Protein AF-A0A2W2DLV6-F1 (afdb_monomer)

Foldseek 3Di:
DDDDDDDDDDDCPVPPPPDPPPPVPPPVVVVVVVVVVVCVVVVVVVVVVVVVVVVVCLQCPAVHNQRSCQQVVQLVLLLLLVVLLCVQQQVLPPLVVDDVVCSVVVSVVSSNVRSLVSLQVLLCVQPRRDPCLNRHSPPPPPGRRSPPRSNVLSNQLNVQLVCCCPVVVLPPLSVVDRPRSSVVSSVVSNVD

Secondary structure (DSSP, 8-state):
---------------------------HHHHHHHHHHHHHHHHHHHHHHHHHHHHHHHHHHSSSHHHHHHHHHHHHHHHHHHHHHHHHTSSSTTGGGS-TTTHHHHHHHHHHHHHHHHHHHHHHHHS---HHHHH-TT--TTS---TTTTHHHHHHHHHHHHIIIIISTTTTGGGG-HHHHHHHHHHHHHH-

pLDDT: mean 74.37, std 12.01, range [42.97, 91.5]

Solvent-accessible surface area (backbone atoms only — not comparable to full-atom values): 10655 Å² total; per-residue (Å²): 141,81,85,82,86,77,84,84,76,74,88,74,68,77,72,70,72,83,66,73,78,73,70,70,72,80,54,66,66,58,56,50,49,54,55,49,59,69,43,45,64,58,52,52,56,57,58,42,62,65,46,53,58,50,53,56,51,44,36,57,66,38,86,27,57,66,27,24,47,52,34,46,48,39,38,50,43,31,20,48,38,48,50,49,27,27,57,76,41,38,66,42,45,64,28,73,79,42,59,90,87,45,14,68,62,50,41,50,49,51,34,52,52,50,6,50,51,50,43,46,51,43,26,45,73,76,72,38,73,40,78,57,29,56,73,39,67,77,52,52,99,92,41,38,59,41,60,72,78,37,42,62,56,28,52,46,20,30,51,40,36,49,41,40,49,66,78,46,68,32,64,77,44,64,77,62,41,56,68,55,16,25,54,49,45,49,52,49,18,68,74,109

Radius of gyration: 29.51 Å; Cα contacts (8 Å, |Δi|>4): 179; chains: 1; bounding box: 113×51×44 Å

Sequence (192 aa):
MSDVPLPAGGDGRRALPDRPLLTAHRRPHLDAELWRHARQPGLGLIGLVPVLPVAVLLSVGVGGAEGSVLVLGPLVTFSLPVVAMIAFWWEDWPGSSLRPGWSGPADTLVIAFAGILLTMLAQAVVDRLDLRGVFDPTAGAGHAATFPATMSIGGGAFVAMLQITFAWEGWPLRRLGRIASGACALAVAWVG

Structure (mmCIF, N/CA/C/O backbone):
data_AF-A0A2W2DLV6-F1
#
_entry.id   AF-A0A2W2DLV6-F1
#
loop_
_atom_site.group_PDB
_atom_site.id
_atom_site.type_symbol
_atom_site.label_atom_id
_atom_site.label_alt_id
_atom_site.label_comp_id
_atom_site.label_asym_id
_atom_site.label_entity_id
_atom_site.label_seq_id
_atom_site.pdbx_PDB_ins_code
_atom_site.Cartn_x
_atom_site.Cartn_y
_atom_site.Cartn_z
_atom_site.occupancy
_atom_site.B_iso_or_equiv
_atom_site.auth_seq_id
_atom_site.auth_comp_id
_atom_site.auth_asym_id
_atom_site.auth_atom_id
_atom_site.pdbx_PDB_model_num
ATOM 1 N N . MET A 1 1 ? 93.183 -34.709 -22.796 1.00 47.84 1 MET A N 1
ATOM 2 C CA . MET A 1 1 ? 93.488 -33.352 -23.295 1.00 47.84 1 MET A CA 1
ATOM 3 C C . MET A 1 1 ? 92.715 -33.213 -24.595 1.00 47.84 1 MET A C 1
ATOM 5 O O . MET A 1 1 ? 93.034 -33.939 -25.518 1.00 47.84 1 MET A O 1
ATOM 9 N N . SER A 1 2 ? 91.612 -32.475 -24.688 1.00 45.97 2 SER A N 1
ATOM 10 C CA . SER A 1 2 ? 91.324 -31.199 -24.027 1.00 45.97 2 SER A CA 1
ATOM 11 C C . SER A 1 2 ? 89.814 -30.937 -23.934 1.00 45.97 2 SER A C 1
ATOM 13 O O . SER A 1 2 ? 89.021 -31.571 -24.624 1.00 45.97 2 SER A O 1
ATOM 15 N N . ASP A 1 3 ? 89.481 -30.020 -23.036 1.00 44.88 3 ASP A N 1
ATOM 16 C CA . ASP A 1 3 ? 88.191 -29.705 -22.423 1.00 44.88 3 ASP A CA 1
ATOM 17 C C . ASP A 1 3 ? 87.010 -29.398 -23.358 1.00 44.88 3 ASP A C 1
ATOM 19 O O . ASP A 1 3 ? 87.106 -28.611 -24.299 1.00 44.88 3 ASP A O 1
ATOM 23 N N . VAL A 1 4 ? 85.847 -29.958 -23.007 1.00 59.75 4 V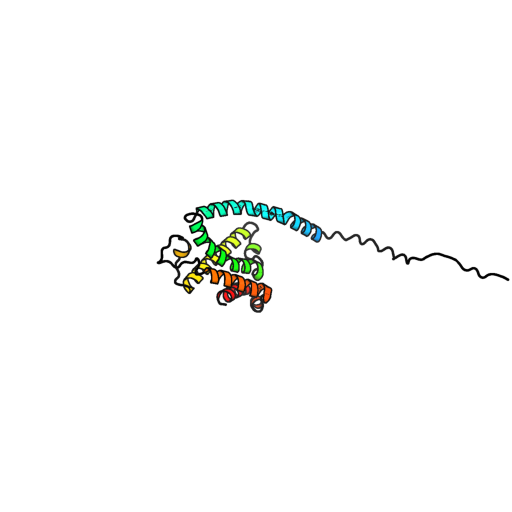AL A N 1
ATOM 24 C CA . VAL A 1 4 ? 84.530 -29.486 -23.454 1.00 59.75 4 VAL A CA 1
ATOM 25 C C . VAL A 1 4 ? 84.133 -28.307 -22.555 1.00 59.75 4 VAL A C 1
ATOM 27 O O . VAL A 1 4 ? 84.044 -28.497 -21.340 1.00 59.75 4 VAL A O 1
ATOM 30 N N . PRO A 1 5 ? 83.869 -27.100 -23.085 1.00 54.62 5 PRO A N 1
ATOM 31 C CA . PRO A 1 5 ? 83.420 -25.994 -22.255 1.00 54.62 5 PRO A CA 1
ATOM 32 C C . PRO A 1 5 ? 81.942 -26.187 -21.887 1.00 54.62 5 PRO A C 1
ATOM 34 O O . PRO A 1 5 ? 81.061 -26.158 -22.744 1.00 54.62 5 PRO A O 1
ATOM 37 N N . LEU A 1 6 ? 81.672 -26.369 -20.593 1.00 60.22 6 LEU A N 1
ATOM 38 C CA . LEU A 1 6 ? 80.346 -26.194 -20.000 1.00 60.22 6 LEU A CA 1
ATOM 39 C C . LEU A 1 6 ? 80.069 -24.690 -19.855 1.00 60.22 6 LEU A C 1
ATOM 41 O O . LEU A 1 6 ? 80.778 -24.030 -19.090 1.00 60.22 6 LEU A O 1
ATOM 45 N N . PRO A 1 7 ? 79.045 -24.116 -20.509 1.00 53.00 7 PRO A N 1
ATOM 46 C CA . PRO A 1 7 ? 78.579 -22.794 -20.132 1.00 53.00 7 PRO A CA 1
ATOM 47 C C . PRO A 1 7 ? 77.829 -22.884 -18.796 1.00 53.00 7 PRO A C 1
ATOM 49 O O . PRO A 1 7 ? 76.701 -23.368 -18.712 1.00 53.00 7 PRO A O 1
ATOM 52 N N . ALA A 1 8 ? 78.481 -22.391 -17.744 1.00 54.41 8 ALA A N 1
ATOM 53 C CA . ALA A 1 8 ? 77.817 -21.907 -16.545 1.00 54.41 8 ALA A CA 1
ATOM 54 C C . ALA A 1 8 ? 76.992 -20.666 -16.918 1.00 54.41 8 ALA A C 1
ATOM 56 O O . ALA A 1 8 ? 77.517 -19.716 -17.497 1.00 54.41 8 ALA A O 1
ATOM 57 N N . GLY A 1 9 ? 75.701 -20.671 -16.601 1.00 42.97 9 GLY A N 1
ATOM 58 C CA . GLY A 1 9 ? 74.817 -19.576 -16.982 1.00 42.97 9 GLY A CA 1
ATOM 59 C C . GLY A 1 9 ? 73.470 -19.648 -16.290 1.00 42.97 9 GLY A C 1
ATOM 60 O O . GLY A 1 9 ? 72.485 -19.995 -16.923 1.00 42.97 9 GLY A O 1
ATOM 61 N N . GLY A 1 10 ? 73.497 -19.365 -14.985 1.00 44.94 10 GLY A N 1
ATOM 62 C CA . GLY A 1 10 ? 72.470 -18.695 -14.182 1.00 44.94 10 GLY A CA 1
ATOM 63 C C . GLY A 1 10 ? 70.995 -18.999 -14.438 1.00 44.94 10 GLY A C 1
ATOM 64 O O . GLY A 1 10 ? 70.459 -18.658 -15.484 1.00 44.94 10 GLY A O 1
ATOM 65 N N . ASP A 1 11 ? 70.336 -19.515 -13.395 1.00 51.59 11 ASP A N 1
ATOM 66 C CA . ASP A 1 11 ? 68.976 -19.166 -12.957 1.00 51.59 11 ASP A CA 1
ATOM 67 C C . ASP A 1 11 ? 68.136 -18.368 -13.961 1.00 51.59 11 ASP A C 1
ATOM 69 O O . ASP A 1 11 ? 67.796 -17.195 -13.777 1.00 51.59 11 ASP A O 1
ATOM 73 N N . GLY A 1 12 ? 67.717 -19.058 -15.017 1.00 43.88 12 GLY A N 1
ATOM 74 C CA . GLY A 1 12 ? 66.601 -18.644 -15.838 1.00 43.88 12 GLY A CA 1
ATOM 75 C C . GLY A 1 12 ? 65.328 -18.838 -15.032 1.00 43.88 12 GLY A C 1
ATOM 76 O O . GLY A 1 12 ? 64.550 -19.752 -15.314 1.00 43.88 12 GLY A O 1
ATOM 77 N N . ARG A 1 13 ? 65.091 -17.970 -14.034 1.00 47.50 13 ARG A N 1
ATOM 78 C CA . ARG A 1 13 ? 63.728 -17.577 -13.661 1.00 47.50 13 ARG A CA 1
ATOM 79 C C . ARG A 1 13 ? 63.026 -17.388 -14.990 1.00 47.50 13 ARG A C 1
ATOM 81 O O . ARG A 1 13 ? 63.395 -16.477 -15.725 1.00 47.50 13 ARG A O 1
ATOM 88 N N . ARG A 1 14 ? 62.110 -18.298 -15.339 1.00 52.22 14 ARG A N 1
ATOM 89 C CA . ARG A 1 14 ? 61.245 -18.142 -16.506 1.00 52.22 14 ARG A CA 1
ATOM 90 C C . ARG A 1 14 ? 60.651 -16.754 -16.362 1.00 52.22 14 ARG A C 1
ATOM 92 O O . ARG A 1 14 ? 59.783 -16.554 -15.515 1.00 52.22 14 ARG A O 1
ATOM 99 N N . ALA A 1 15 ? 61.206 -15.799 -17.103 1.00 58.19 15 ALA A N 1
ATOM 100 C CA . ALA A 1 15 ? 60.659 -14.474 -17.220 1.00 58.19 15 ALA A CA 1
ATOM 101 C C . ALA A 1 15 ? 59.268 -14.737 -17.771 1.00 58.19 15 ALA A C 1
ATOM 103 O O . ALA A 1 15 ? 59.112 -15.209 -18.900 1.00 58.19 15 ALA A O 1
ATOM 104 N N . LEU A 1 16 ? 58.271 -14.605 -16.894 1.00 59.44 16 LEU A N 1
ATOM 105 C CA . LEU A 1 16 ? 56.886 -14.580 -17.313 1.00 59.44 16 LEU A CA 1
ATOM 106 C C . LEU A 1 16 ? 56.853 -13.582 -18.471 1.00 59.44 16 LEU A C 1
ATOM 108 O O . LEU A 1 16 ? 57.392 -12.487 -18.292 1.00 59.44 16 LEU A O 1
ATOM 112 N N . PRO A 1 17 ? 56.325 -13.967 -19.647 1.00 63.25 17 PRO A N 1
ATOM 113 C CA . PRO A 1 17 ? 56.217 -13.055 -20.773 1.00 63.25 17 PRO A CA 1
ATOM 114 C C . PRO A 1 17 ? 55.649 -11.748 -20.247 1.00 63.25 17 PRO A C 1
ATOM 116 O O . PRO A 1 17 ? 54.669 -11.817 -19.494 1.00 63.25 17 PRO A O 1
ATOM 119 N N . ASP A 1 18 ? 56.276 -10.616 -20.583 1.00 60.53 18 ASP A N 1
ATOM 120 C CA . ASP A 1 18 ? 55.738 -9.295 -20.280 1.00 60.53 18 ASP A CA 1
ATOM 121 C C . ASP A 1 18 ? 54.286 -9.315 -20.734 1.00 60.53 18 ASP A C 1
ATOM 123 O O . ASP A 1 18 ? 53.978 -9.292 -21.930 1.00 60.53 18 ASP A O 1
ATOM 127 N N . ARG A 1 19 ? 53.376 -9.491 -19.770 1.00 59.09 19 ARG A N 1
ATOM 128 C CA . ARG A 1 19 ? 51.960 -9.443 -20.067 1.00 59.09 19 ARG A CA 1
ATOM 129 C C . ARG A 1 19 ? 51.780 -8.031 -20.586 1.00 59.09 19 ARG A C 1
ATOM 131 O O . ARG A 1 19 ? 52.166 -7.111 -19.858 1.00 59.09 19 ARG A O 1
ATOM 138 N N . PRO A 1 20 ? 51.238 -7.837 -21.802 1.00 56.06 20 PRO A N 1
ATOM 139 C CA . PRO A 1 20 ? 50.863 -6.501 -22.217 1.00 56.06 20 PRO A CA 1
ATOM 140 C C . PRO A 1 20 ? 50.055 -5.949 -21.055 1.00 56.06 20 PRO A C 1
ATOM 142 O O . PRO A 1 20 ? 49.131 -6.628 -20.592 1.00 56.06 20 PRO A O 1
ATOM 145 N N . LEU A 1 21 ? 50.482 -4.806 -20.502 1.00 56.62 21 LEU A N 1
ATOM 146 C CA . LEU A 1 21 ? 49.667 -4.074 -19.551 1.00 56.62 21 LEU A CA 1
ATOM 147 C C . LEU A 1 21 ? 48.323 -3.982 -20.250 1.00 56.62 21 LEU A C 1
ATOM 149 O O . LEU A 1 21 ? 48.200 -3.284 -21.258 1.00 56.62 21 LEU A O 1
ATOM 153 N N . LEU A 1 22 ? 47.361 -4.782 -19.783 1.00 50.62 22 LEU A N 1
ATOM 154 C CA . LEU A 1 22 ? 45.968 -4.594 -20.101 1.00 50.62 22 LEU A CA 1
ATOM 155 C C . LEU A 1 22 ? 45.762 -3.174 -19.617 1.00 50.62 22 LEU A C 1
ATOM 157 O O . LEU A 1 22 ? 45.620 -2.934 -18.419 1.00 50.62 22 LEU A O 1
ATOM 161 N N . THR A 1 23 ? 45.873 -2.221 -20.538 1.00 58.38 23 THR A N 1
ATOM 162 C CA . THR A 1 23 ? 45.292 -0.908 -20.392 1.00 58.38 23 THR A CA 1
ATOM 163 C C . THR A 1 23 ? 43.857 -1.270 -20.118 1.00 58.38 23 THR A C 1
ATOM 165 O O . THR A 1 23 ? 43.140 -1.702 -21.020 1.00 58.38 23 THR A O 1
ATOM 168 N N . ALA A 1 24 ? 43.511 -1.304 -18.828 1.00 60.56 24 ALA A N 1
ATOM 169 C CA . ALA A 1 24 ? 42.184 -1.624 -18.371 1.00 60.56 24 ALA A CA 1
ATOM 170 C C . ALA A 1 24 ? 41.324 -0.644 -19.142 1.00 60.56 24 ALA A C 1
ATOM 172 O O . ALA A 1 24 ? 41.433 0.563 -18.929 1.00 60.56 24 ALA A O 1
ATOM 173 N N . HIS A 1 25 ? 40.627 -1.148 -20.161 1.00 56.34 25 HIS A N 1
ATOM 174 C CA . HIS A 1 25 ? 39.842 -0.310 -21.038 1.00 56.34 25 HIS A CA 1
ATOM 175 C C . HIS A 1 25 ? 38.875 0.372 -20.090 1.00 56.34 25 HIS A C 1
ATOM 177 O O . HIS A 1 25 ? 38.077 -0.328 -19.468 1.00 56.34 25 HIS A O 1
ATOM 183 N N . ARG A 1 26 ? 39.075 1.671 -19.831 1.00 58.91 26 ARG A N 1
ATOM 184 C CA . ARG A 1 26 ? 38.367 2.392 -18.777 1.00 58.91 26 ARG A CA 1
ATOM 185 C C . ARG A 1 26 ? 36.897 2.204 -19.079 1.00 58.91 26 ARG A C 1
ATOM 187 O O . ARG A 1 26 ? 36.427 2.722 -20.082 1.00 58.91 26 ARG A O 1
ATOM 194 N N . ARG A 1 27 ? 36.220 1.359 -18.306 1.00 64.50 27 ARG A N 1
ATOM 195 C CA . ARG A 1 27 ? 34.843 0.960 -18.575 1.00 64.50 27 ARG A CA 1
ATOM 196 C C . ARG A 1 27 ? 33.976 2.102 -18.057 1.00 64.50 27 ARG A C 1
ATOM 198 O O . ARG A 1 27 ? 33.768 2.172 -16.848 1.00 64.50 27 ARG A O 1
ATOM 205 N N . PRO A 1 28 ? 33.473 3.000 -18.923 1.00 64.81 28 PRO A N 1
ATOM 206 C CA . PRO A 1 28 ? 32.782 4.205 -18.469 1.00 64.81 28 PRO A CA 1
ATOM 207 C C . PRO A 1 28 ? 31.499 3.873 -17.692 1.00 64.81 28 PRO A C 1
ATOM 209 O O . PRO A 1 28 ? 31.044 4.679 -16.890 1.00 64.81 28 PRO A O 1
ATOM 212 N N . HIS A 1 29 ? 30.940 2.671 -17.888 1.00 67.44 29 HIS A N 1
ATOM 213 C CA . HIS A 1 29 ? 29.798 2.171 -17.126 1.00 67.44 29 HIS A CA 1
ATOM 214 C C . HIS A 1 29 ? 30.138 1.882 -15.657 1.00 67.44 29 HIS A C 1
ATOM 216 O O . HIS A 1 29 ? 29.335 2.217 -14.797 1.00 67.44 29 HIS A O 1
ATOM 222 N N . LEU A 1 30 ? 31.330 1.350 -15.352 1.00 71.25 30 LEU A N 1
ATOM 223 C CA . LEU A 1 30 ? 31.755 1.111 -13.966 1.00 71.25 30 LEU A CA 1
ATOM 224 C C . LEU A 1 30 ? 32.032 2.431 -13.245 1.00 71.25 30 LEU A C 1
ATOM 226 O O . LEU A 1 30 ? 31.624 2.601 -12.101 1.00 71.25 30 LEU A O 1
ATOM 230 N N . ASP A 1 31 ? 32.653 3.395 -13.933 1.00 71.44 31 ASP A N 1
ATOM 231 C CA . ASP A 1 31 ? 32.846 4.742 -13.390 1.00 71.44 31 ASP A CA 1
ATOM 232 C C . ASP A 1 31 ? 31.482 5.405 -13.108 1.00 71.44 31 ASP A C 1
ATOM 234 O O . ASP A 1 31 ? 31.275 5.973 -12.036 1.00 71.44 31 ASP A O 1
ATOM 238 N N . ALA A 1 32 ? 30.514 5.284 -14.023 1.00 70.12 32 ALA A N 1
ATOM 239 C CA . ALA A 1 32 ? 29.162 5.810 -13.831 1.00 70.12 32 ALA A CA 1
ATOM 240 C C . ALA A 1 32 ? 28.400 5.128 -12.679 1.00 70.12 32 ALA A C 1
ATOM 242 O O . ALA A 1 32 ? 27.694 5.812 -11.935 1.00 70.12 32 ALA A O 1
ATOM 243 N N . GLU A 1 33 ? 28.539 3.812 -12.502 1.00 68.94 33 GLU A N 1
ATOM 244 C CA . GLU A 1 33 ? 27.948 3.070 -11.380 1.00 68.94 33 GLU A CA 1
ATOM 245 C C . GLU A 1 33 ? 28.578 3.462 -10.040 1.00 68.94 33 GLU A C 1
ATOM 247 O O . GLU A 1 33 ? 27.852 3.773 -9.095 1.00 68.94 33 GLU A O 1
ATOM 252 N N . LEU A 1 34 ? 29.908 3.575 -9.970 1.00 69.06 34 LEU A N 1
ATOM 253 C CA . LEU A 1 34 ? 30.621 4.048 -8.778 1.00 69.06 34 LEU A CA 1
ATOM 254 C C . LEU A 1 34 ? 30.183 5.466 -8.384 1.00 69.06 34 LEU A C 1
ATOM 256 O O . LEU A 1 34 ? 29.914 5.735 -7.212 1.00 69.06 34 LEU A O 1
ATOM 260 N N . TRP A 1 35 ? 30.031 6.363 -9.363 1.00 63.28 35 TRP A N 1
ATOM 261 C CA . TRP A 1 35 ? 29.512 7.716 -9.141 1.00 63.28 35 TRP A CA 1
ATOM 262 C C . TRP A 1 35 ? 28.047 7.735 -8.684 1.00 63.28 35 TRP A C 1
ATOM 264 O O . TRP A 1 35 ? 27.676 8.573 -7.856 1.00 63.28 35 TRP A O 1
ATOM 274 N N . ARG A 1 36 ? 27.205 6.824 -9.190 1.00 63.34 36 ARG A N 1
ATOM 275 C CA . ARG A 1 36 ? 25.812 6.669 -8.736 1.00 63.34 36 ARG A CA 1
ATOM 276 C C . ARG A 1 36 ? 25.750 6.177 -7.291 1.00 63.34 36 ARG A C 1
ATOM 278 O O . ARG A 1 36 ? 25.043 6.786 -6.492 1.00 63.34 36 ARG A O 1
ATOM 285 N N . HIS A 1 37 ? 26.534 5.160 -6.940 1.00 63.47 37 HIS A N 1
ATOM 286 C CA . HIS A 1 37 ? 26.600 4.607 -5.583 1.00 63.47 37 HIS A CA 1
ATOM 287 C C . HIS A 1 37 ? 27.139 5.638 -4.581 1.00 63.47 37 HIS A C 1
ATOM 289 O O . HIS A 1 37 ? 26.595 5.786 -3.490 1.00 63.47 37 HIS A O 1
ATOM 295 N N . ALA A 1 38 ? 28.146 6.427 -4.970 1.00 68.56 38 ALA A N 1
ATOM 296 C CA . ALA A 1 38 ? 28.689 7.499 -4.133 1.00 68.56 38 ALA A CA 1
ATOM 297 C C . ALA A 1 38 ? 27.679 8.635 -3.866 1.00 68.56 38 ALA A C 1
ATOM 299 O O . ALA A 1 38 ? 27.727 9.276 -2.817 1.00 68.56 38 ALA A O 1
ATOM 300 N N . ARG A 1 39 ? 26.740 8.884 -4.791 1.00 60.34 39 ARG A N 1
ATOM 301 C CA . ARG A 1 39 ? 25.656 9.875 -4.630 1.00 60.34 39 ARG A CA 1
ATOM 302 C C . ARG A 1 39 ? 24.417 9.327 -3.923 1.00 60.34 39 ARG A C 1
ATOM 304 O O . ARG A 1 39 ? 23.618 10.113 -3.417 1.00 60.34 39 ARG A O 1
ATOM 311 N N . GLN A 1 40 ? 24.263 8.009 -3.864 1.00 61.31 40 GLN A N 1
ATOM 312 C CA . GLN A 1 40 ? 23.127 7.320 -3.256 1.00 61.31 40 GLN A CA 1
ATOM 313 C C . GLN A 1 40 ? 22.860 7.713 -1.785 1.00 61.31 40 GLN A C 1
ATOM 315 O O . GLN A 1 40 ? 21.704 8.010 -1.479 1.00 61.31 40 GLN A O 1
ATOM 320 N N . PRO A 1 41 ? 23.863 7.827 -0.884 1.00 64.44 41 PRO A N 1
ATOM 321 C CA . PRO A 1 41 ? 23.608 8.281 0.488 1.00 64.44 41 PRO A CA 1
ATOM 322 C C . PRO A 1 41 ? 23.143 9.746 0.555 1.00 64.44 41 PRO A C 1
ATOM 324 O O . PRO A 1 41 ? 22.268 10.081 1.349 1.00 64.44 41 PRO A O 1
ATOM 327 N N . GLY A 1 42 ? 23.670 10.617 -0.314 1.00 67.38 42 GLY A N 1
ATOM 328 C CA . GLY A 1 42 ? 23.275 12.029 -0.373 1.00 67.38 42 GLY A CA 1
ATOM 329 C C . GLY A 1 42 ? 21.860 12.235 -0.919 1.00 67.38 42 GLY A C 1
ATOM 330 O O . GLY A 1 42 ? 21.107 13.052 -0.397 1.00 67.38 42 GLY A O 1
ATOM 331 N N . LEU A 1 43 ? 21.466 11.458 -1.931 1.00 66.88 43 LEU A N 1
ATOM 332 C CA . LEU A 1 43 ? 20.109 11.489 -2.482 1.00 66.88 43 LEU A CA 1
ATOM 333 C C . LEU A 1 43 ? 19.071 10.966 -1.479 1.00 66.88 43 LEU A C 1
ATOM 335 O O . LEU A 1 43 ? 17.991 11.542 -1.379 1.00 66.88 43 LEU A O 1
ATOM 339 N N . GLY A 1 44 ? 19.413 9.941 -0.690 1.00 64.88 44 GLY A N 1
ATOM 340 C CA . GLY A 1 44 ? 18.562 9.462 0.404 1.00 64.88 44 GLY A CA 1
ATOM 341 C C . GLY A 1 44 ? 18.355 10.512 1.502 1.00 64.88 44 GLY A C 1
ATOM 342 O O . GLY A 1 44 ? 17.231 10.727 1.948 1.00 64.88 44 GLY A O 1
ATOM 343 N N . LEU A 1 45 ? 19.417 11.232 1.881 1.00 76.94 45 LEU A N 1
ATOM 344 C CA . LEU A 1 45 ? 19.341 12.352 2.829 1.00 76.94 45 LEU A CA 1
ATOM 345 C C . LEU A 1 45 ? 18.472 13.505 2.312 1.00 76.94 45 LEU A C 1
ATOM 347 O O . LEU A 1 45 ? 17.667 14.047 3.064 1.00 76.94 45 LEU A O 1
ATOM 351 N N . ILE A 1 46 ? 18.585 13.853 1.028 1.00 76.38 46 ILE A N 1
ATOM 352 C CA . ILE A 1 46 ? 17.710 14.856 0.399 1.00 76.38 46 ILE A CA 1
ATOM 353 C C . ILE A 1 46 ? 16.254 14.374 0.401 1.00 76.38 46 ILE A C 1
ATOM 355 O O . ILE A 1 46 ? 15.354 15.163 0.676 1.00 76.38 46 ILE A O 1
ATOM 359 N N . GLY A 1 47 ? 16.021 13.080 0.164 1.00 66.19 47 GLY A N 1
ATOM 360 C CA . GLY A 1 47 ? 14.696 12.466 0.255 1.00 66.19 47 GLY A CA 1
ATOM 361 C C . GLY A 1 47 ? 14.068 12.543 1.652 1.00 66.19 47 GLY A C 1
ATOM 362 O O . GLY A 1 47 ? 12.849 12.625 1.759 1.00 66.19 47 GLY A O 1
ATOM 363 N N . LEU A 1 48 ? 14.867 12.596 2.723 1.00 75.69 48 LEU A N 1
ATOM 364 C CA . LEU A 1 48 ? 14.361 12.754 4.094 1.00 75.69 48 LEU A CA 1
ATOM 365 C C . LEU A 1 48 ? 13.850 14.169 4.397 1.00 75.69 48 LEU A C 1
ATOM 367 O O . LEU A 1 48 ? 12.978 14.326 5.252 1.00 75.69 48 LEU A O 1
ATOM 371 N N . VAL A 1 49 ? 14.352 15.188 3.693 1.00 81.00 49 VAL A N 1
ATOM 372 C CA . VAL A 1 49 ? 13.969 16.594 3.905 1.00 81.00 49 VAL A CA 1
ATOM 373 C C . VAL A 1 49 ? 12.460 16.826 3.763 1.00 81.00 49 VAL A C 1
ATOM 375 O O . VAL A 1 49 ? 11.911 17.484 4.637 1.00 81.00 49 VAL A O 1
ATOM 378 N N . PRO A 1 50 ? 11.756 16.313 2.735 1.00 72.81 50 PRO A N 1
ATOM 379 C CA . PRO A 1 50 ? 10.295 16.397 2.675 1.00 72.81 50 PRO A CA 1
ATOM 380 C C . PRO A 1 50 ? 9.577 15.376 3.572 1.00 72.81 50 PRO A C 1
ATOM 382 O O . PRO A 1 50 ? 8.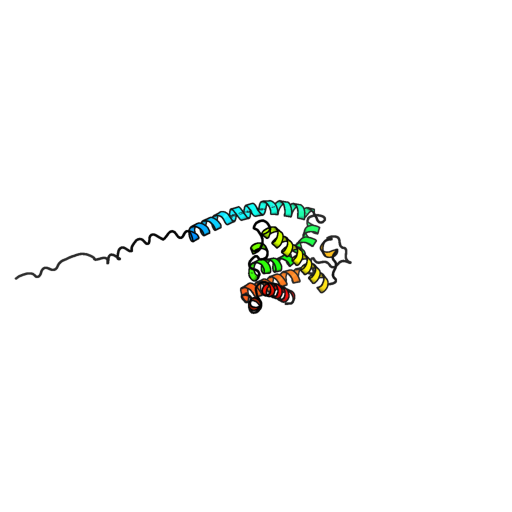451 15.633 3.992 1.00 72.81 50 PRO A O 1
ATOM 385 N N . VAL A 1 51 ? 10.200 14.240 3.902 1.00 76.38 51 VAL A N 1
ATOM 386 C CA . VAL A 1 51 ? 9.575 13.193 4.733 1.00 76.38 51 VAL A CA 1
ATOM 387 C C . VAL A 1 51 ? 9.414 13.649 6.180 1.00 76.38 51 VAL A C 1
ATOM 389 O O . VAL A 1 51 ? 8.362 13.416 6.770 1.00 76.38 51 VAL A O 1
ATOM 392 N N . LEU A 1 52 ? 10.416 14.322 6.754 1.00 76.56 52 LEU A N 1
ATOM 393 C CA . LEU A 1 52 ? 10.375 14.759 8.153 1.00 76.56 52 LEU A CA 1
ATOM 394 C C . LEU A 1 52 ? 9.202 15.722 8.437 1.00 76.56 52 LEU A C 1
ATOM 396 O O . LEU A 1 52 ? 8.434 15.456 9.360 1.00 76.56 52 LEU A O 1
ATOM 400 N N . PRO A 1 53 ? 8.997 16.800 7.652 1.00 76.12 53 PRO A N 1
ATOM 401 C CA . PRO A 1 53 ? 7.867 17.705 7.822 1.00 76.12 53 PRO A CA 1
ATOM 402 C C . PRO A 1 53 ? 6.526 17.006 7.633 1.00 76.12 53 PRO A C 1
ATOM 404 O O . PRO A 1 53 ? 5.601 17.269 8.394 1.00 76.12 53 PRO A O 1
ATOM 407 N N . VAL A 1 54 ? 6.417 16.098 6.658 1.00 73.75 54 VAL A N 1
ATOM 408 C CA . VAL A 1 54 ? 5.191 15.321 6.440 1.00 73.75 54 VAL A CA 1
ATOM 409 C C . VAL A 1 54 ? 4.913 14.414 7.635 1.00 73.75 54 VAL A C 1
ATOM 411 O O . VAL A 1 54 ? 3.792 14.401 8.125 1.00 73.75 54 VAL A O 1
ATOM 414 N N . ALA A 1 55 ? 5.919 13.716 8.163 1.00 69.38 55 ALA A N 1
ATOM 415 C CA . ALA A 1 55 ? 5.771 12.865 9.341 1.00 69.38 55 ALA A CA 1
ATOM 416 C C . ALA A 1 55 ? 5.370 13.665 10.593 1.00 69.38 55 ALA A C 1
ATOM 418 O O . ALA A 1 55 ? 4.514 13.223 11.356 1.00 69.38 55 ALA A O 1
ATOM 419 N N . VAL A 1 56 ? 5.943 14.858 10.783 1.00 73.81 56 VAL A N 1
ATOM 420 C CA . VAL 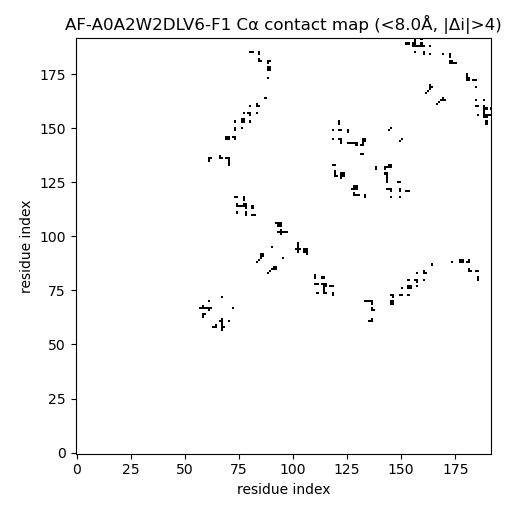A 1 56 ? 5.571 15.776 11.873 1.00 73.81 56 VAL A CA 1
ATOM 421 C C . VAL A 1 56 ? 4.150 16.309 11.690 1.00 73.81 56 VAL A C 1
ATOM 423 O O . VAL A 1 56 ? 3.385 16.366 12.645 1.00 73.81 56 VAL A O 1
ATOM 426 N N . LEU A 1 57 ? 3.767 16.680 10.469 1.00 72.56 57 LEU A N 1
ATOM 427 C CA . LEU A 1 57 ? 2.411 17.140 10.180 1.00 72.56 57 LEU A CA 1
ATOM 428 C C . LEU A 1 57 ? 1.391 16.021 10.426 1.00 72.56 57 LEU A C 1
ATOM 430 O O . LEU A 1 57 ? 0.346 16.246 11.032 1.00 72.56 57 LEU A O 1
ATOM 434 N N . LEU A 1 58 ? 1.726 14.804 9.997 1.00 64.44 58 LEU A N 1
ATOM 435 C CA . LEU A 1 58 ? 0.905 13.617 10.183 1.00 64.44 58 LEU A CA 1
ATOM 436 C C . LEU A 1 58 ? 0.780 13.221 11.653 1.00 64.44 58 LEU A C 1
ATOM 438 O O . LEU A 1 58 ? -0.309 12.827 12.039 1.00 64.44 58 LEU A O 1
ATOM 442 N N . SER A 1 59 ? 1.820 13.375 12.482 1.00 65.31 59 SER A N 1
ATOM 443 C CA . SER A 1 59 ? 1.753 13.037 13.914 1.00 65.31 59 SER A CA 1
ATOM 444 C C . SER A 1 59 ? 0.841 13.963 14.727 1.00 65.31 59 SER A C 1
ATOM 446 O O . SER A 1 59 ? 0.423 13.604 15.827 1.00 65.31 59 SER A O 1
ATOM 448 N N . VAL A 1 60 ? 0.510 15.140 14.194 1.00 71.62 60 VAL A N 1
ATOM 449 C CA . VAL A 1 60 ? -0.409 16.106 14.816 1.00 71.62 60 VAL A CA 1
ATOM 450 C C . VAL A 1 60 ? -1.799 16.067 14.158 1.00 71.62 60 VAL A C 1
ATOM 452 O O . VAL A 1 60 ? -2.775 16.521 14.750 1.00 71.62 60 VAL A O 1
ATOM 455 N N . GLY A 1 61 ? -1.915 15.502 12.952 1.00 63.34 61 GLY A N 1
ATOM 456 C CA . GLY A 1 61 ? -3.082 15.662 12.081 1.00 63.34 61 GLY A CA 1
ATOM 457 C C . GLY A 1 61 ? -4.343 14.891 12.485 1.00 63.34 61 GLY A C 1
ATOM 458 O O . GLY A 1 61 ? -5.441 15.360 12.193 1.00 63.34 61 GLY A O 1
ATOM 459 N N . VAL A 1 62 ? -4.221 13.741 13.160 1.00 65.25 62 VAL A N 1
ATOM 460 C CA . VAL A 1 62 ? -5.359 12.840 13.438 1.00 65.25 62 VAL A CA 1
ATOM 461 C C . VAL A 1 62 ? -5.542 12.662 14.946 1.00 65.25 62 VAL A C 1
ATOM 463 O O . VAL A 1 62 ? -5.271 11.610 15.511 1.00 65.25 62 VAL A O 1
ATOM 466 N N . GLY A 1 63 ? -5.940 13.737 15.633 1.00 66.88 63 GLY A N 1
ATOM 467 C CA . GLY A 1 63 ? -6.173 13.715 17.086 1.00 66.88 63 GLY A CA 1
ATOM 468 C C . GLY A 1 63 ? -4.903 13.565 17.940 1.00 66.88 63 GLY A C 1
ATOM 469 O O . GLY A 1 63 ? -4.996 13.206 19.110 1.00 66.88 63 GLY A O 1
ATOM 470 N N . GLY A 1 64 ? -3.723 13.840 17.371 1.00 76.00 64 GLY A N 1
ATOM 471 C CA . GLY A 1 64 ? -2.415 13.662 18.012 1.00 76.00 64 GLY A CA 1
ATOM 472 C C . GLY A 1 64 ? -1.706 12.364 17.608 1.00 76.00 64 GLY A C 1
ATOM 473 O O . GLY A 1 64 ? -2.152 11.641 16.715 1.00 76.00 64 GLY A O 1
ATOM 474 N N . ALA A 1 65 ? -0.575 12.067 18.256 1.00 73.12 65 ALA A N 1
ATOM 475 C CA . ALA A 1 65 ? 0.308 10.971 17.849 1.00 73.12 65 ALA A CA 1
ATOM 476 C C . ALA A 1 65 ? -0.375 9.595 17.924 1.00 73.12 65 ALA A C 1
ATOM 478 O O . ALA A 1 65 ? -0.184 8.766 17.040 1.00 73.12 65 ALA A O 1
ATOM 479 N N . GLU A 1 66 ? -1.206 9.371 18.944 1.00 74.56 66 GLU A N 1
ATOM 480 C CA . GLU A 1 66 ? -1.931 8.113 19.144 1.00 74.56 66 GLU A CA 1
ATOM 481 C C . GLU A 1 66 ? -2.966 7.862 18.038 1.00 74.56 66 GLU A C 1
ATOM 483 O O . GLU A 1 66 ? -2.911 6.830 17.371 1.00 74.56 66 GLU A O 1
ATOM 488 N N . GLY A 1 67 ? -3.847 8.830 17.762 1.00 70.06 67 GLY A N 1
ATOM 489 C CA . GLY A 1 67 ? -4.841 8.692 16.692 1.00 70.06 67 GLY A CA 1
ATOM 490 C C . GLY A 1 67 ? -4.206 8.594 15.302 1.00 70.06 67 GLY A C 1
ATOM 491 O O . GLY A 1 67 ? -4.671 7.838 14.449 1.00 70.06 67 GLY A O 1
ATOM 492 N N . SER A 1 68 ? -3.067 9.257 15.105 1.00 75.12 68 SER A N 1
ATOM 493 C CA . SER A 1 68 ? -2.284 9.141 13.873 1.00 75.12 68 SER A CA 1
ATOM 494 C C . SER A 1 68 ? -1.717 7.736 13.689 1.00 75.12 68 SER A C 1
ATOM 496 O O . SER A 1 68 ? -1.756 7.219 12.579 1.00 75.12 68 SER A O 1
ATOM 498 N N . VAL A 1 69 ? -1.247 7.073 14.749 1.00 77.88 69 VAL A N 1
ATOM 499 C CA . VAL A 1 69 ? -0.787 5.674 14.675 1.00 77.88 69 VAL A CA 1
ATOM 500 C C . VAL A 1 69 ? -1.947 4.715 14.408 1.00 77.88 69 VAL A C 1
ATOM 502 O O . VAL A 1 69 ? -1.792 3.800 13.600 1.00 77.88 69 VAL A O 1
ATOM 505 N N . LEU A 1 70 ? -3.107 4.934 15.033 1.00 78.56 70 LEU A N 1
ATOM 506 C CA . LEU A 1 70 ? -4.286 4.082 14.841 1.00 78.56 70 LEU A CA 1
ATOM 507 C C . LEU A 1 70 ? -4.797 4.099 13.394 1.00 78.56 70 LEU A C 1
ATOM 509 O O . LEU A 1 70 ? -5.230 3.063 12.893 1.00 78.56 70 LEU A O 1
ATOM 513 N N . VAL A 1 71 ? -4.697 5.243 12.712 1.00 76.50 71 VAL A N 1
ATOM 514 C CA . VAL A 1 71 ? -5.109 5.391 11.307 1.00 76.50 71 VAL A CA 1
ATOM 515 C C . VAL A 1 71 ? -3.978 5.029 10.342 1.00 76.50 71 VAL A C 1
ATOM 517 O O . VAL A 1 71 ? -4.169 4.238 9.417 1.00 76.50 71 VAL A O 1
ATOM 520 N N . LEU A 1 72 ? -2.775 5.573 10.547 1.00 80.62 72 LEU A N 1
ATOM 521 C CA . LEU A 1 72 ? -1.659 5.379 9.619 1.00 80.62 72 LEU A CA 1
ATOM 522 C C . LEU A 1 72 ? -1.047 3.985 9.715 1.00 80.62 72 LEU A C 1
ATOM 524 O O . LEU A 1 72 ? -0.575 3.489 8.700 1.00 80.62 72 LEU A O 1
ATOM 528 N N . GLY A 1 73 ? -1.057 3.344 10.886 1.00 81.44 73 GLY A N 1
ATOM 529 C CA . GLY A 1 73 ? -0.496 2.004 11.074 1.00 81.44 73 GLY A CA 1
ATOM 530 C C . GLY A 1 73 ? -1.079 0.999 10.075 1.00 81.44 73 GLY A C 1
ATOM 531 O O . GLY A 1 73 ? -0.339 0.515 9.218 1.00 81.44 73 GLY A O 1
ATOM 532 N N . PRO A 1 74 ? -2.402 0.751 10.099 1.00 81.88 74 PRO A N 1
ATOM 533 C CA . PRO A 1 74 ? -3.061 -0.126 9.136 1.00 81.88 74 PRO A CA 1
ATOM 534 C C . PRO A 1 74 ? -2.859 0.311 7.678 1.00 81.88 74 PRO A C 1
ATOM 536 O O . PRO A 1 74 ? -2.493 -0.519 6.847 1.00 81.88 74 PRO A O 1
ATOM 539 N N . LEU A 1 75 ? -3.020 1.606 7.365 1.00 83.81 75 LEU A N 1
ATOM 540 C CA . LEU A 1 75 ? -2.852 2.118 5.997 1.00 83.81 75 LEU A CA 1
ATOM 541 C C . LEU A 1 75 ? -1.446 1.844 5.447 1.00 83.81 75 LEU A C 1
ATOM 543 O O . LEU A 1 75 ? -1.299 1.404 4.304 1.00 83.81 75 LEU A O 1
ATOM 547 N N . VAL A 1 76 ? -0.410 2.066 6.259 1.00 85.69 76 VAL A N 1
ATOM 548 C CA . VAL A 1 76 ? 0.980 1.772 5.896 1.00 85.69 76 VAL A CA 1
ATOM 549 C C . VAL A 1 76 ? 1.172 0.269 5.734 1.00 85.69 76 VAL A C 1
ATOM 551 O O . VAL A 1 76 ? 1.715 -0.155 4.715 1.00 85.69 76 VAL A O 1
ATOM 554 N N . THR A 1 77 ? 0.685 -0.549 6.671 1.00 86.81 77 THR A N 1
ATOM 555 C CA . THR A 1 77 ? 0.800 -2.013 6.591 1.00 86.81 77 THR A CA 1
ATOM 556 C C . THR A 1 77 ? 0.181 -2.565 5.306 1.00 86.81 77 THR A C 1
ATOM 558 O O . THR A 1 77 ? 0.824 -3.355 4.617 1.00 86.81 77 THR A O 1
ATOM 561 N N . PHE A 1 78 ? -1.017 -2.114 4.929 1.00 86.88 78 PHE A N 1
ATOM 562 C CA . PHE A 1 78 ? -1.674 -2.543 3.689 1.00 86.88 78 PHE A CA 1
ATOM 563 C C . PHE A 1 78 ? -1.076 -1.922 2.422 1.00 86.88 78 PHE A C 1
ATOM 565 O O . PHE A 1 78 ? -1.270 -2.455 1.330 1.00 86.88 78 PHE A O 1
ATOM 572 N N . SER A 1 79 ? -0.295 -0.850 2.547 1.00 89.19 79 SER A N 1
ATOM 573 C CA . SER A 1 79 ? 0.460 -0.279 1.428 1.00 89.19 79 SER A CA 1
ATOM 574 C C . SER A 1 79 ? 1.712 -1.098 1.084 1.00 89.19 79 SER A C 1
ATOM 576 O O . SER A 1 79 ? 2.106 -1.144 -0.078 1.00 89.19 79 SER A O 1
ATOM 578 N N . LEU A 1 80 ? 2.332 -1.787 2.050 1.00 89.81 80 LEU A N 1
ATOM 579 C CA . LEU A 1 80 ? 3.557 -2.577 1.835 1.00 89.81 80 LEU A CA 1
ATOM 580 C C . LEU A 1 80 ? 3.462 -3.636 0.717 1.00 89.81 80 LEU A C 1
ATOM 582 O O . LEU A 1 80 ? 4.351 -3.662 -0.139 1.00 89.81 80 LEU A O 1
ATOM 586 N N . PRO A 1 81 ? 2.431 -4.502 0.657 1.00 88.31 81 PRO A N 1
ATOM 587 C CA . PRO A 1 81 ? 2.317 -5.473 -0.431 1.00 88.31 81 PRO A CA 1
ATOM 588 C C . PRO A 1 81 ? 2.107 -4.799 -1.795 1.00 88.31 81 PRO A C 1
ATOM 590 O O . PRO A 1 81 ? 2.589 -5.311 -2.805 1.00 88.31 81 PRO A O 1
ATOM 593 N N . VAL A 1 82 ? 1.476 -3.620 -1.836 1.00 89.94 82 VAL A N 1
ATOM 594 C CA . VAL A 1 82 ? 1.338 -2.818 -3.064 1.00 89.94 82 VAL A CA 1
ATOM 595 C C . VAL A 1 82 ? 2.687 -2.253 -3.498 1.00 89.94 82 VAL A C 1
ATOM 597 O O . VAL A 1 82 ? 3.034 -2.337 -4.673 1.00 89.94 82 VAL A O 1
ATOM 600 N N . VAL A 1 83 ? 3.482 -1.731 -2.560 1.00 89.69 83 VAL A N 1
ATOM 601 C CA . VAL A 1 83 ? 4.851 -1.271 -2.838 1.00 89.69 83 VAL A CA 1
ATOM 602 C C . VAL A 1 83 ? 5.691 -2.417 -3.404 1.00 89.69 83 VAL A C 1
ATOM 604 O O . VAL A 1 83 ? 6.359 -2.241 -4.420 1.00 89.69 83 VAL A O 1
ATOM 607 N N . ALA A 1 84 ? 5.610 -3.611 -2.810 1.00 89.31 84 ALA A N 1
ATOM 608 C CA . ALA A 1 84 ? 6.299 -4.798 -3.317 1.00 89.31 84 ALA A CA 1
ATOM 609 C C . ALA A 1 84 ? 5.816 -5.206 -4.720 1.00 89.31 84 ALA A C 1
ATOM 611 O O . ALA A 1 84 ? 6.627 -5.566 -5.572 1.00 89.31 84 ALA A O 1
ATOM 612 N N . MET A 1 85 ? 4.510 -5.122 -4.990 1.00 91.50 85 MET A N 1
ATOM 613 C CA . MET A 1 85 ? 3.954 -5.349 -6.326 1.00 91.50 85 MET A CA 1
ATOM 614 C C . MET A 1 85 ? 4.554 -4.378 -7.349 1.00 91.50 85 MET A C 1
ATOM 616 O O . MET A 1 85 ? 5.045 -4.811 -8.392 1.00 91.50 85 MET A O 1
ATOM 620 N N . ILE A 1 86 ? 4.552 -3.079 -7.041 1.00 86.25 86 ILE A N 1
ATOM 621 C CA . ILE A 1 86 ? 5.064 -2.037 -7.938 1.00 86.25 86 ILE A CA 1
ATOM 622 C C . ILE A 1 86 ? 6.555 -2.256 -8.217 1.00 86.25 86 ILE A C 1
ATOM 624 O O . ILE A 1 86 ? 6.962 -2.317 -9.378 1.00 86.25 86 ILE A O 1
ATOM 628 N N . ALA A 1 87 ? 7.344 -2.460 -7.163 1.00 87.06 87 ALA A N 1
ATOM 629 C CA . ALA A 1 87 ? 8.791 -2.605 -7.265 1.00 87.06 87 ALA A CA 1
ATOM 630 C C . ALA A 1 87 ? 9.211 -3.903 -7.980 1.00 87.06 87 ALA A C 1
ATOM 632 O O . ALA A 1 87 ? 10.057 -3.881 -8.870 1.00 87.06 87 ALA A O 1
ATOM 633 N N . PHE A 1 88 ? 8.628 -5.052 -7.614 1.00 87.75 88 PHE A N 1
ATOM 634 C CA . PHE A 1 88 ? 9.152 -6.360 -8.041 1.00 87.75 88 PHE A CA 1
ATOM 635 C C . PHE A 1 88 ? 8.402 -7.010 -9.206 1.00 87.75 88 PHE A C 1
ATOM 637 O O . PHE A 1 88 ? 8.973 -7.856 -9.905 1.00 87.75 88 PHE A O 1
ATOM 644 N N . TRP A 1 89 ? 7.131 -6.656 -9.404 1.00 87.75 89 TRP A N 1
ATOM 645 C CA . TRP A 1 89 ? 6.277 -7.268 -10.429 1.00 87.75 89 TRP A CA 1
ATOM 646 C C . TRP A 1 89 ? 5.978 -6.315 -11.573 1.00 87.75 89 TRP A C 1
ATOM 648 O O . TRP A 1 89 ? 5.925 -6.735 -12.728 1.00 87.75 89 TRP A O 1
ATOM 658 N N . TRP A 1 90 ? 5.773 -5.039 -11.260 1.00 87.12 90 TRP A N 1
ATOM 659 C CA . TRP A 1 90 ? 5.472 -4.019 -12.257 1.00 87.12 90 TRP A CA 1
ATOM 660 C C . TRP A 1 90 ? 6.697 -3.227 -12.718 1.00 87.12 90 TRP A C 1
ATOM 662 O O . TRP A 1 90 ? 6.548 -2.421 -13.634 1.00 87.12 90 TRP A O 1
ATOM 672 N N . GLU A 1 91 ? 7.886 -3.507 -12.173 1.00 82.56 91 GLU A N 1
ATOM 673 C CA . GLU A 1 91 ? 9.156 -2.880 -12.576 1.00 82.56 91 GLU A CA 1
ATOM 674 C C . GLU A 1 91 ? 9.064 -1.343 -12.518 1.00 82.56 91 GLU A C 1
ATOM 676 O O . GLU A 1 91 ? 9.320 -0.641 -13.502 1.00 82.56 91 GLU A O 1
ATOM 681 N N . ASP A 1 92 ? 8.605 -0.825 -11.375 1.00 77.88 92 ASP A N 1
ATOM 682 C CA . ASP A 1 92 ? 8.415 0.609 -11.110 1.00 77.88 92 ASP A CA 1
ATOM 683 C C . ASP A 1 92 ? 7.391 1.293 -12.041 1.00 77.88 92 ASP A C 1
ATOM 685 O O . ASP A 1 92 ? 7.458 2.491 -12.324 1.00 77.88 92 ASP A O 1
ATOM 689 N N . TRP A 1 93 ? 6.426 0.535 -12.566 1.00 71.75 93 TRP A N 1
ATOM 690 C CA . TRP A 1 93 ? 5.256 1.082 -13.257 1.00 71.75 93 TRP A CA 1
ATOM 691 C C . TRP A 1 93 ? 4.151 1.425 -12.238 1.00 71.75 93 TRP A C 1
ATOM 693 O O . TRP A 1 93 ? 3.871 0.587 -11.377 1.00 71.75 93 TRP A O 1
ATOM 703 N N . PRO A 1 94 ? 3.472 2.594 -12.319 1.00 72.31 94 PRO A N 1
ATOM 704 C CA . PRO A 1 94 ? 3.340 3.517 -13.460 1.00 72.31 94 PRO A CA 1
ATOM 705 C C . PRO A 1 94 ? 4.481 4.519 -13.678 1.00 72.31 94 PRO A C 1
ATOM 707 O O . PRO A 1 94 ? 4.581 5.068 -14.786 1.00 72.31 94 PRO A O 1
ATOM 710 N N . GLY A 1 95 ? 5.342 4.741 -12.687 1.00 66.31 95 GLY A N 1
ATOM 711 C CA . GLY A 1 95 ? 6.414 5.733 -12.720 1.00 66.31 95 GLY A CA 1
ATOM 712 C C . GLY A 1 95 ? 7.328 5.672 -13.946 1.00 66.31 95 GLY A C 1
ATOM 713 O O . GLY A 1 95 ? 7.624 6.708 -14.544 1.00 66.31 95 GLY A O 1
ATOM 714 N N . SER A 1 96 ? 7.693 4.474 -14.400 1.00 73.06 96 SER A N 1
ATOM 715 C CA . SER A 1 96 ? 8.535 4.261 -15.589 1.00 73.06 96 SER A CA 1
ATOM 716 C C . SER A 1 96 ? 7.883 4.664 -16.923 1.00 73.06 96 SER A C 1
ATOM 718 O O . SER A 1 96 ? 8.583 4.876 -17.913 1.00 73.06 96 SER A O 1
ATOM 720 N N . SER A 1 97 ? 6.552 4.793 -16.969 1.00 72.19 97 SER A N 1
ATOM 721 C CA . SER A 1 97 ? 5.797 5.157 -18.183 1.00 72.19 97 SER A CA 1
ATOM 722 C C . SER A 1 97 ? 5.399 6.633 -18.260 1.00 72.19 97 SER A C 1
ATOM 724 O O . SER A 1 97 ? 4.959 7.107 -19.310 1.00 72.19 97 SER A O 1
ATOM 726 N N . LEU A 1 98 ? 5.552 7.367 -17.158 1.00 73.00 98 LEU A N 1
ATOM 727 C CA . LEU A 1 98 ? 5.143 8.761 -17.039 1.00 73.00 98 LEU A CA 1
ATOM 728 C C . LEU A 1 98 ? 6.332 9.705 -17.232 1.00 73.00 98 LEU A C 1
ATOM 730 O O . LEU A 1 98 ? 7.496 9.338 -17.090 1.00 73.00 98 LEU A O 1
ATOM 734 N N . ARG A 1 99 ? 6.040 10.967 -17.571 1.00 73.75 99 ARG A N 1
ATOM 735 C CA . ARG A 1 99 ? 7.078 12.005 -17.671 1.00 73.75 99 ARG A CA 1
ATOM 736 C C . ARG A 1 99 ? 7.840 12.109 -16.336 1.00 73.75 99 ARG A C 1
ATOM 738 O O . ARG A 1 99 ? 7.199 11.969 -15.295 1.00 73.75 99 ARG A O 1
ATOM 745 N N . PRO A 1 100 ? 9.139 12.469 -16.331 1.00 67.56 100 PRO A N 1
ATOM 746 C CA . PRO A 1 100 ? 9.973 12.492 -15.120 1.00 67.56 100 PRO A CA 1
ATOM 747 C C . PRO A 1 100 ? 9.429 13.298 -13.925 1.00 67.56 100 PRO A C 1
ATOM 749 O O . PRO A 1 100 ? 9.849 13.066 -12.802 1.00 67.56 100 PRO A O 1
ATOM 752 N N . GLY A 1 101 ? 8.503 14.241 -14.144 1.00 73.25 101 GLY A N 1
ATOM 753 C CA . GLY A 1 101 ? 7.848 15.008 -13.074 1.00 73.25 101 GLY A CA 1
ATOM 754 C C . GLY A 1 101 ? 6.569 14.385 -12.496 1.00 73.25 101 GLY A C 1
ATOM 755 O O . GLY A 1 101 ? 6.078 14.866 -11.483 1.00 73.25 101 GLY A O 1
ATOM 756 N N . TRP A 1 102 ? 6.015 13.345 -13.127 1.00 75.38 102 TRP A N 1
ATOM 757 C CA . TRP A 1 102 ? 4.736 12.725 -12.747 1.00 75.38 102 TRP A CA 1
ATOM 758 C C . TRP A 1 102 ? 4.878 11.321 -12.159 1.00 75.38 102 TRP A C 1
ATOM 760 O O . TRP A 1 102 ? 3.913 10.822 -11.587 1.00 75.38 102 TRP A O 1
ATOM 770 N N . SER A 1 103 ? 6.054 10.700 -12.263 1.00 73.44 103 SER A N 1
ATOM 771 C CA . SER A 1 103 ? 6.288 9.337 -11.781 1.00 73.44 103 SER A CA 1
ATOM 772 C C . SER A 1 103 ? 6.086 9.209 -10.270 1.00 73.44 103 SER A C 1
ATOM 774 O O . SER A 1 103 ? 5.228 8.455 -9.827 1.00 73.44 103 SER A O 1
ATOM 776 N N . GLY A 1 104 ? 6.780 10.037 -9.484 1.00 75.12 104 GLY A N 1
ATOM 777 C CA . GLY A 1 104 ? 6.679 10.026 -8.020 1.00 75.12 104 GLY A CA 1
ATOM 778 C C . GLY A 1 104 ? 5.255 10.262 -7.490 1.00 75.12 104 GLY A C 1
ATOM 779 O O . GLY A 1 104 ? 4.774 9.467 -6.678 1.00 75.12 104 GLY A O 1
ATOM 780 N N . PRO A 1 105 ? 4.538 11.311 -7.947 1.00 81.94 105 PRO A N 1
ATOM 781 C CA . PRO A 1 105 ? 3.152 11.541 -7.543 1.00 81.94 105 PRO A CA 1
ATOM 782 C C . PRO A 1 105 ? 2.197 10.412 -7.944 1.00 81.94 105 PRO A C 1
ATOM 784 O O . PRO A 1 105 ? 1.327 10.051 -7.155 1.00 81.94 105 PRO A O 1
ATOM 787 N N . ALA A 1 106 ? 2.349 9.841 -9.142 1.00 80.00 106 ALA A N 1
ATOM 788 C CA . ALA A 1 106 ? 1.484 8.761 -9.604 1.00 80.00 106 ALA A CA 1
ATOM 789 C C . ALA A 1 106 ? 1.685 7.476 -8.795 1.00 80.00 106 ALA A C 1
ATOM 791 O O . ALA A 1 106 ? 0.697 6.880 -8.372 1.00 80.00 106 ALA A O 1
ATOM 792 N N . ASP A 1 107 ? 2.933 7.094 -8.515 1.00 80.19 107 ASP A N 1
ATOM 793 C CA . ASP A 1 107 ? 3.229 5.919 -7.690 1.00 80.19 107 ASP A CA 1
ATOM 794 C C . ASP A 1 107 ? 2.662 6.106 -6.279 1.00 80.19 107 ASP A C 1
ATOM 796 O O . ASP A 1 107 ? 1.985 5.226 -5.750 1.00 80.19 107 ASP A O 1
ATOM 800 N N . THR A 1 108 ? 2.835 7.302 -5.709 1.00 81.06 108 THR A N 1
ATOM 801 C CA . THR A 1 108 ? 2.289 7.648 -4.388 1.00 81.06 108 THR A CA 1
ATOM 802 C C . THR A 1 108 ? 0.762 7.551 -4.364 1.00 81.06 108 THR A C 1
ATOM 804 O O . THR A 1 108 ? 0.201 6.986 -3.427 1.00 81.06 108 THR A O 1
ATOM 807 N N . LEU A 1 109 ? 0.077 8.060 -5.394 1.00 85.12 109 LEU A N 1
ATOM 808 C CA . LEU A 1 109 ? -1.383 7.985 -5.500 1.00 85.12 109 LEU A CA 1
ATOM 809 C C . LEU A 1 109 ? -1.876 6.546 -5.648 1.00 85.12 109 LEU A C 1
ATOM 811 O O . LEU A 1 109 ? -2.861 6.181 -5.008 1.00 85.12 109 LEU A O 1
ATOM 815 N N . VAL A 1 110 ? -1.196 5.725 -6.452 1.00 86.31 110 VAL A N 1
ATOM 816 C CA . VAL A 1 110 ? -1.548 4.307 -6.616 1.00 86.31 110 VAL A CA 1
ATOM 817 C C . VAL A 1 110 ? -1.365 3.554 -5.303 1.00 86.31 110 VAL A C 1
ATOM 819 O O . VAL A 1 110 ? -2.272 2.827 -4.899 1.00 86.31 110 VAL A O 1
ATOM 822 N N . ILE A 1 111 ? -0.242 3.762 -4.610 1.00 86.56 111 ILE A N 1
ATOM 823 C CA . ILE A 1 111 ? 0.037 3.137 -3.311 1.00 86.56 111 ILE A CA 1
ATOM 824 C C . ILE A 1 111 ? -1.017 3.555 -2.284 1.00 86.56 111 ILE A C 1
ATOM 826 O O . ILE A 1 111 ? -1.615 2.693 -1.644 1.00 86.56 111 ILE A O 1
ATOM 830 N N . ALA A 1 112 ? -1.289 4.857 -2.167 1.00 85.31 112 ALA A N 1
ATOM 831 C CA . ALA A 1 112 ? -2.263 5.379 -1.215 1.00 85.31 112 ALA A CA 1
ATOM 832 C C . ALA A 1 112 ? -3.673 4.837 -1.493 1.00 85.31 112 ALA A C 1
ATOM 834 O O . ALA A 1 112 ? -4.340 4.343 -0.586 1.00 85.31 112 ALA A O 1
ATOM 835 N N . PHE A 1 113 ? -4.118 4.879 -2.752 1.00 86.12 113 PHE A N 1
ATOM 836 C CA . PHE A 1 113 ? -5.449 4.414 -3.132 1.00 86.12 113 PHE A CA 1
ATOM 837 C C . PHE A 1 113 ? -5.611 2.903 -2.922 1.00 86.12 113 PHE A C 1
ATOM 839 O O . PHE A 1 113 ? -6.588 2.465 -2.316 1.00 86.12 113 PHE A O 1
ATOM 846 N N . ALA A 1 114 ? -4.639 2.101 -3.361 1.00 86.69 114 ALA A N 1
ATOM 847 C CA . ALA A 1 114 ? -4.679 0.654 -3.178 1.00 86.69 114 ALA A CA 1
ATOM 848 C C . ALA A 1 114 ? -4.587 0.255 -1.694 1.00 86.69 114 ALA A C 1
ATOM 850 O O . ALA A 1 114 ? -5.320 -0.635 -1.265 1.00 86.69 114 ALA A O 1
ATOM 851 N N . GLY A 1 115 ? -3.757 0.940 -0.900 1.00 85.75 115 GLY A N 1
ATOM 852 C CA . GLY A 1 115 ? -3.650 0.733 0.546 1.00 85.75 115 GLY A CA 1
ATOM 853 C C . GLY A 1 115 ? -4.973 0.977 1.277 1.00 85.75 115 GLY A C 1
ATOM 854 O O . GLY A 1 115 ? -5.381 0.154 2.099 1.00 85.75 115 GLY A O 1
ATOM 855 N N . ILE A 1 116 ? -5.694 2.048 0.925 1.00 85.94 116 ILE A N 1
ATOM 856 C CA . ILE A 1 116 ? -7.044 2.327 1.448 1.00 85.94 116 ILE A CA 1
ATOM 857 C C . ILE A 1 116 ? -8.015 1.200 1.072 1.00 85.94 116 ILE A C 1
ATOM 859 O O . ILE A 1 116 ? -8.708 0.679 1.945 1.00 85.94 116 ILE A O 1
ATOM 863 N N . LEU A 1 117 ? -8.042 0.777 -0.197 1.00 87.56 117 LEU A N 1
ATOM 864 C CA . LEU A 1 117 ? -8.940 -0.292 -0.651 1.00 87.56 117 LEU A CA 1
ATOM 865 C C . LEU A 1 117 ? -8.670 -1.630 0.050 1.00 87.56 117 LEU A C 1
ATOM 867 O O . LEU A 1 117 ? -9.612 -2.294 0.476 1.00 87.56 117 LEU A O 1
ATOM 871 N N . LEU A 1 118 ? -7.401 -2.012 0.205 1.00 85.50 118 LEU A N 1
ATOM 872 C CA . LEU A 1 118 ? -7.002 -3.229 0.921 1.00 85.50 118 LEU A CA 1
ATOM 873 C C . LEU A 1 118 ? -7.382 -3.167 2.404 1.00 85.50 118 LEU A C 1
ATOM 875 O O . LEU A 1 118 ? -7.841 -4.161 2.964 1.00 85.50 118 LEU A O 1
ATOM 879 N N . THR A 1 119 ? -7.249 -1.989 3.015 1.00 84.62 119 THR A N 1
ATOM 880 C CA . THR A 1 119 ? -7.651 -1.748 4.406 1.00 84.62 119 THR A CA 1
ATOM 881 C C . THR A 1 119 ? -9.166 -1.901 4.576 1.00 84.62 119 THR A C 1
ATOM 883 O O . THR A 1 119 ? -9.622 -2.602 5.479 1.00 84.62 119 THR A O 1
ATOM 886 N N . MET A 1 120 ? -9.958 -1.316 3.671 1.00 84.19 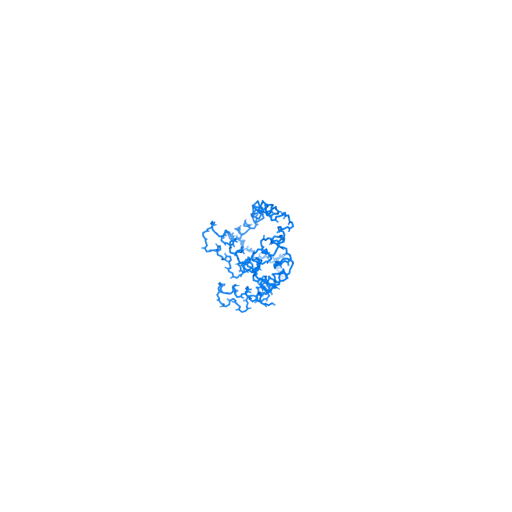120 MET A N 1
ATOM 887 C CA . MET A 1 120 ? -11.418 -1.474 3.659 1.00 84.19 120 MET A CA 1
ATOM 888 C C . MET A 1 120 ? -11.839 -2.929 3.430 1.00 84.19 120 MET A C 1
ATOM 890 O O . MET A 1 120 ? -12.788 -3.411 4.050 1.00 84.19 120 MET A O 1
ATOM 894 N N . LEU A 1 121 ? -11.134 -3.641 2.549 1.00 85.75 121 LEU A N 1
ATOM 895 C CA . LEU A 1 121 ? -11.408 -5.047 2.277 1.00 85.75 121 LEU A CA 1
ATOM 896 C C . LEU A 1 121 ? -11.132 -5.913 3.516 1.00 85.75 121 LEU A C 1
ATOM 898 O O . LEU A 1 121 ? -11.919 -6.804 3.825 1.00 85.75 121 LEU A O 1
ATOM 902 N N . ALA A 1 122 ? -10.074 -5.616 4.273 1.00 82.56 122 ALA A N 1
ATOM 903 C CA . ALA A 1 122 ? -9.782 -6.310 5.523 1.00 82.56 122 ALA A CA 1
ATOM 904 C C . ALA A 1 122 ? -10.835 -6.037 6.611 1.00 82.56 122 ALA A C 1
ATOM 906 O O . ALA A 1 122 ? -11.247 -6.968 7.302 1.00 82.56 122 ALA A O 1
ATOM 907 N N . GLN A 1 123 ? -11.336 -4.800 6.730 1.00 83.12 123 GLN A N 1
ATOM 908 C CA . GLN A 1 123 ? -12.469 -4.502 7.619 1.00 83.12 123 GLN A CA 1
ATOM 909 C C . GLN A 1 123 ? -13.710 -5.324 7.258 1.00 83.12 123 GLN A C 1
ATOM 911 O O . GLN A 1 123 ? -14.364 -5.867 8.147 1.00 83.12 123 GLN A O 1
ATOM 916 N N . ALA A 1 124 ? -14.013 -5.453 5.961 1.00 83.19 124 ALA A N 1
ATOM 917 C CA . ALA A 1 124 ? -15.155 -6.228 5.482 1.00 83.19 124 ALA A CA 1
ATOM 918 C C . ALA A 1 124 ? -15.043 -7.732 5.789 1.00 83.19 124 ALA A C 1
ATOM 920 O O . ALA A 1 124 ? -16.069 -8.383 5.962 1.00 83.19 124 ALA A O 1
ATOM 921 N N . VAL A 1 125 ? -13.825 -8.279 5.866 1.00 81.62 125 VAL A N 1
ATOM 922 C CA . VAL A 1 125 ? -13.584 -9.676 6.272 1.00 81.62 125 VAL A CA 1
ATOM 923 C C . VAL A 1 125 ? -13.736 -9.869 7.777 1.00 81.62 125 VAL A C 1
ATOM 925 O O . VAL A 1 125 ? -14.261 -10.892 8.208 1.00 81.62 125 VAL A O 1
ATOM 928 N N . VAL A 1 126 ? -13.242 -8.920 8.574 1.00 81.19 126 VAL A N 1
ATOM 929 C CA . VAL A 1 126 ? -13.178 -9.064 10.035 1.00 81.19 126 VAL A CA 1
ATOM 930 C C . VAL A 1 126 ? -14.509 -8.733 10.714 1.00 81.19 126 VAL A C 1
ATOM 932 O O . VAL A 1 126 ? -14.881 -9.416 11.665 1.00 81.19 126 VAL A O 1
ATOM 935 N N . ASP A 1 127 ? -15.220 -7.701 10.254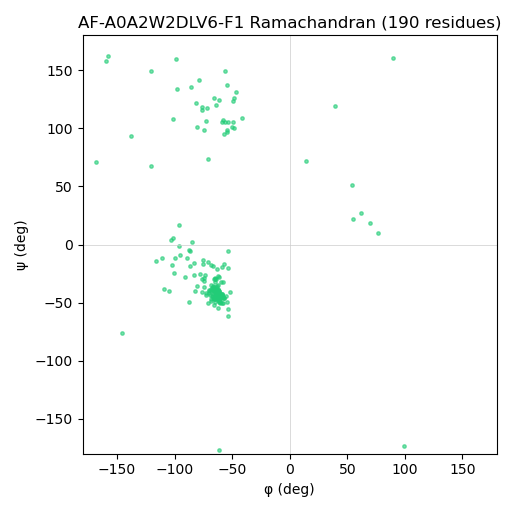 1.00 80.25 127 ASP A N 1
ATOM 936 C CA . ASP A 1 127 ? -16.503 -7.281 10.836 1.00 80.25 127 ASP A CA 1
ATOM 937 C C . ASP A 1 127 ? -17.455 -6.733 9.761 1.00 80.25 127 ASP A C 1
ATOM 939 O O . ASP A 1 127 ? -18.387 -7.412 9.329 1.00 80.25 127 ASP A O 1
ATOM 943 N N . ARG A 1 128 ? -17.217 -5.498 9.305 1.00 79.12 128 ARG A N 1
ATOM 944 C CA . ARG A 1 128 ? -18.010 -4.816 8.275 1.00 79.12 128 ARG A CA 1
ATOM 945 C C . ARG A 1 128 ? -17.221 -3.687 7.629 1.00 79.12 128 ARG A C 1
ATOM 947 O O . ARG A 1 128 ? -16.300 -3.138 8.223 1.00 79.12 128 ARG A O 1
ATOM 954 N N . LEU A 1 129 ? -17.627 -3.297 6.424 1.00 79.62 129 LEU A N 1
ATOM 955 C CA . LEU A 1 129 ? -17.040 -2.152 5.735 1.00 79.62 129 LEU A CA 1
ATOM 956 C C . LEU A 1 129 ? -17.486 -0.845 6.404 1.00 79.62 129 LEU A C 1
ATOM 958 O O . LEU A 1 129 ? -18.675 -0.521 6.407 1.00 79.62 129 LEU A O 1
ATOM 962 N N . ASP A 1 130 ? -16.528 -0.097 6.947 1.00 77.50 130 ASP A N 1
ATOM 963 C CA . ASP A 1 130 ? -16.783 1.136 7.687 1.00 77.50 130 ASP A CA 1
ATOM 964 C C . ASP A 1 130 ? -15.765 2.220 7.318 1.00 77.50 130 ASP A C 1
ATOM 966 O O . ASP A 1 130 ? -14.686 2.338 7.900 1.00 77.50 130 ASP A O 1
ATOM 970 N N . LEU A 1 131 ? -16.152 3.049 6.344 1.00 75.00 131 LEU A N 1
ATOM 971 C CA . LEU A 1 131 ? -15.347 4.163 5.840 1.00 75.00 131 LEU A CA 1
ATOM 972 C C . LEU A 1 131 ? -14.971 5.172 6.928 1.00 75.00 131 LEU A C 1
ATOM 974 O O . LEU A 1 131 ? -13.904 5.776 6.843 1.00 75.00 131 LEU A O 1
ATOM 978 N N . ARG A 1 132 ? -15.831 5.373 7.935 1.00 72.12 132 ARG A N 1
ATOM 979 C CA . ARG A 1 132 ? -15.504 6.268 9.049 1.00 72.12 132 ARG A CA 1
ATOM 980 C C . ARG A 1 132 ? -14.464 5.617 9.948 1.00 72.12 132 ARG A C 1
ATOM 982 O O . ARG A 1 132 ? -13.477 6.269 10.255 1.00 72.12 132 ARG A O 1
ATOM 989 N N . GLY A 1 133 ? -14.609 4.328 10.248 1.00 69.75 133 GLY A N 1
ATOM 990 C CA . GLY A 1 133 ? -13.624 3.557 11.015 1.00 69.75 133 GLY A CA 1
ATOM 991 C C . GLY A 1 133 ? -12.217 3.492 10.397 1.00 69.75 133 GLY A C 1
ATOM 992 O O . GLY A 1 133 ? -11.261 3.218 11.114 1.00 69.75 133 GLY A O 1
ATOM 993 N N . VAL A 1 134 ? -12.057 3.765 9.092 1.00 70.38 134 VAL A N 1
ATOM 994 C CA . VAL A 1 134 ? -10.729 3.854 8.443 1.00 70.38 134 VAL A CA 1
ATOM 995 C C . VAL A 1 134 ? -9.991 5.148 8.796 1.00 70.38 134 VAL A C 1
ATOM 997 O O . VAL A 1 134 ? -8.770 5.131 8.924 1.00 70.38 134 VAL A O 1
ATOM 1000 N N . PHE A 1 135 ? -10.707 6.269 8.920 1.00 75.69 135 PHE A N 1
ATOM 1001 C CA . PHE A 1 135 ? -10.107 7.608 9.027 1.00 75.69 135 PHE A CA 1
ATOM 1002 C C . PHE A 1 135 ? -10.374 8.310 10.362 1.00 75.69 135 PHE A C 1
ATOM 1004 O O . PHE A 1 135 ? -9.722 9.311 10.656 1.00 75.69 135 PHE A O 1
ATOM 1011 N N . ASP A 1 136 ? -11.325 7.820 11.156 1.00 70.00 136 ASP A N 1
ATOM 1012 C CA . ASP A 1 136 ? -11.690 8.387 12.449 1.00 70.00 136 ASP A CA 1
ATOM 1013 C C . ASP A 1 136 ? -11.072 7.555 13.589 1.00 70.00 136 ASP A C 1
ATOM 1015 O O . ASP A 1 136 ? -11.528 6.443 13.863 1.00 70.00 136 ASP A O 1
ATOM 1019 N N . PRO A 1 137 ? -10.050 8.077 14.290 1.00 63.41 137 PRO A N 1
ATOM 1020 C CA . PRO A 1 137 ? -9.409 7.381 15.406 1.00 63.41 137 PRO A CA 1
ATOM 1021 C C . PRO A 1 137 ? -10.305 7.301 16.653 1.00 63.41 137 PRO A C 1
ATOM 1023 O O . PRO A 1 137 ? -10.003 6.548 17.575 1.00 63.41 137 PRO A O 1
ATOM 1026 N N . THR A 1 138 ? -11.382 8.094 16.711 1.00 63.53 138 THR A N 1
ATOM 1027 C CA . THR A 1 138 ? -12.342 8.152 17.828 1.00 63.53 138 THR A CA 1
ATOM 1028 C C . THR A 1 138 ? -13.628 7.382 17.551 1.00 63.53 138 THR A C 1
ATOM 1030 O O . THR A 1 138 ? -14.558 7.410 18.362 1.00 63.53 138 THR A O 1
ATOM 1033 N N . ALA A 1 139 ? -13.678 6.682 16.419 1.00 58.81 139 ALA A N 1
ATOM 1034 C CA . ALA A 1 139 ? -14.756 5.799 16.034 1.00 58.81 139 ALA A CA 1
ATOM 1035 C C . ALA A 1 139 ? -14.998 4.770 17.157 1.00 58.81 139 ALA A C 1
ATOM 1037 O O . ALA A 1 139 ? -14.248 3.812 17.322 1.00 58.81 139 ALA A O 1
ATOM 1038 N N . GLY A 1 140 ? -16.004 5.027 18.004 1.00 57.47 140 GLY A N 1
ATOM 1039 C CA . GLY A 1 140 ? -16.265 4.243 19.216 1.00 57.47 140 GLY A CA 1
ATOM 1040 C C . GLY A 1 140 ? -16.592 2.774 18.926 1.00 57.47 140 GLY A C 1
ATOM 1041 O O . GLY A 1 140 ? -16.652 2.364 17.772 1.00 57.47 140 GLY A O 1
ATOM 1042 N N . ALA A 1 141 ? -16.908 1.991 19.964 1.00 54.69 141 ALA A N 1
ATOM 1043 C CA . ALA A 1 141 ? -17.114 0.529 19.917 1.00 54.69 141 ALA A CA 1
ATOM 1044 C C . ALA A 1 141 ? -18.133 -0.011 18.875 1.00 54.69 141 ALA A C 1
ATOM 1046 O O . ALA A 1 141 ? -18.275 -1.220 18.723 1.00 54.69 141 ALA A O 1
ATOM 1047 N N . GLY A 1 142 ? -18.850 0.867 18.169 1.00 55.97 142 GLY A N 1
ATOM 1048 C CA . GLY A 1 142 ? -19.704 0.557 17.025 1.00 55.97 142 GLY A CA 1
ATOM 1049 C C . GLY A 1 142 ? -19.051 0.749 15.649 1.00 55.97 142 GLY A C 1
ATOM 1050 O O . GLY A 1 142 ? -19.796 0.824 14.676 1.00 55.97 142 GLY A O 1
ATOM 1051 N N . HIS A 1 143 ? -17.726 0.846 15.537 1.00 59.50 143 HIS A N 1
ATOM 1052 C CA . HIS A 1 143 ? -17.013 0.929 14.255 1.00 59.50 143 HIS A CA 1
ATOM 1053 C C . HIS A 1 143 ? -16.021 -0.227 14.096 1.00 59.50 143 HIS A C 1
ATOM 1055 O O . HIS A 1 143 ? -15.480 -0.733 15.082 1.00 59.50 143 HIS A O 1
ATOM 1061 N N . ALA A 1 144 ? -15.786 -0.652 12.853 1.00 58.75 144 ALA A N 1
ATOM 1062 C CA . ALA A 1 144 ? -14.880 -1.761 12.561 1.00 58.75 144 ALA A CA 1
ATOM 1063 C C . ALA A 1 144 ? -13.419 -1.311 12.738 1.00 58.75 144 ALA A C 1
ATOM 1065 O O . ALA A 1 144 ? -12.833 -0.674 11.858 1.00 58.75 144 ALA A O 1
ATOM 1066 N N . ALA A 1 145 ? -12.832 -1.630 13.893 1.00 62.31 145 ALA A N 1
ATOM 1067 C CA . ALA A 1 145 ? -11.459 -1.262 14.211 1.00 62.31 145 ALA A CA 1
ATOM 1068 C C . ALA A 1 145 ? -10.465 -1.953 13.261 1.00 62.31 145 ALA A C 1
ATOM 1070 O O . ALA A 1 145 ? -10.358 -3.180 13.218 1.00 62.31 145 ALA A O 1
ATOM 1071 N N . THR A 1 146 ? -9.693 -1.164 12.518 1.00 65.62 146 THR A N 1
ATOM 1072 C CA . THR A 1 146 ? -8.577 -1.648 11.691 1.00 65.62 146 THR A CA 1
ATOM 1073 C C . THR A 1 146 ? -7.387 -2.058 12.551 1.00 65.62 146 THR A C 1
ATOM 1075 O O . THR A 1 146 ? -6.785 -3.112 12.325 1.00 65.62 146 THR A O 1
ATOM 1078 N N . PHE A 1 147 ? -7.071 -1.278 13.582 1.00 64.06 147 PHE A N 1
ATOM 1079 C CA . PHE A 1 147 ? -6.033 -1.604 14.553 1.00 64.06 147 PHE A CA 1
ATOM 1080 C C . PHE A 1 147 ? -6.634 -2.222 15.830 1.00 64.06 147 PHE A C 1
ATOM 1082 O O . PHE A 1 147 ? -7.584 -1.662 16.372 1.00 64.06 147 PHE A O 1
ATOM 1089 N N . PRO A 1 148 ? -6.083 -3.327 16.370 1.00 67.69 148 PRO A N 1
ATOM 1090 C CA . PRO A 1 148 ? -5.051 -4.199 15.797 1.00 67.69 148 PRO A CA 1
ATOM 1091 C C . PRO A 1 148 ? -5.623 -5.314 14.897 1.00 67.69 148 PRO A C 1
ATOM 1093 O O . PRO A 1 148 ? -4.855 -6.058 14.290 1.00 67.69 148 PRO A O 1
ATOM 1096 N N . ALA A 1 149 ? -6.951 -5.454 14.820 1.00 72.06 149 ALA A N 1
ATOM 1097 C CA . ALA A 1 149 ? -7.625 -6.655 14.321 1.00 72.06 149 ALA A CA 1
ATOM 1098 C C . ALA A 1 149 ? -7.287 -7.030 12.866 1.00 72.06 149 ALA A C 1
ATOM 1100 O O . ALA A 1 149 ? -7.223 -8.212 12.541 1.00 72.06 149 ALA A O 1
ATOM 1101 N N . THR A 1 150 ? -7.024 -6.047 11.999 1.00 76.94 150 THR A N 1
ATOM 1102 C CA . THR A 1 150 ? -6.700 -6.290 10.578 1.00 76.94 150 THR A CA 1
ATOM 1103 C C . THR A 1 150 ? -5.195 -6.341 10.292 1.00 76.94 150 THR A C 1
ATOM 1105 O O . THR A 1 150 ? -4.787 -6.731 9.198 1.00 76.94 150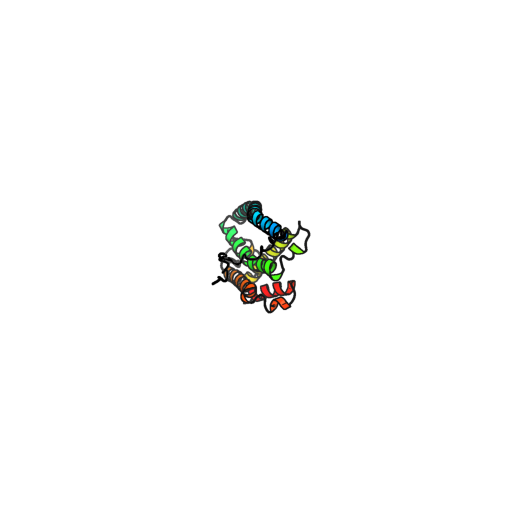 THR A O 1
ATOM 1108 N N . MET A 1 151 ? -4.339 -5.984 11.258 1.00 81.00 151 MET A N 1
ATOM 1109 C CA . MET A 1 151 ? -2.900 -5.827 11.005 1.00 81.00 151 MET A CA 1
ATOM 1110 C C . MET A 1 151 ? -2.183 -7.142 10.699 1.00 81.00 151 MET A C 1
ATOM 1112 O O . MET A 1 151 ? -1.257 -7.158 9.889 1.00 81.00 151 MET A O 1
ATOM 1116 N N . SER A 1 152 ? -2.601 -8.243 11.326 1.00 83.19 152 SER A N 1
ATOM 1117 C CA . SER A 1 152 ? -2.048 -9.573 11.046 1.00 83.19 152 SER A CA 1
ATOM 1118 C C . SER A 1 152 ? -2.317 -10.005 9.604 1.00 83.19 1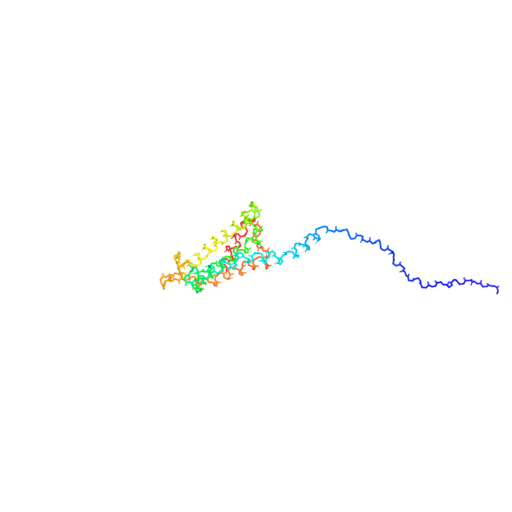52 SER A C 1
ATOM 1120 O O . SER A 1 152 ? -1.434 -10.589 8.985 1.00 83.19 152 SER A O 1
ATOM 1122 N N . ILE A 1 153 ? -3.481 -9.649 9.047 1.00 84.06 153 ILE A N 1
ATOM 1123 C CA . ILE A 1 153 ? -3.835 -9.902 7.643 1.00 84.06 153 ILE A CA 1
ATOM 1124 C C . ILE A 1 153 ? -2.903 -9.110 6.723 1.00 84.06 153 ILE A C 1
ATOM 1126 O O . ILE A 1 153 ? -2.304 -9.678 5.816 1.00 84.06 153 ILE A O 1
ATOM 1130 N N . GLY A 1 154 ? -2.723 -7.809 6.977 1.00 83.44 154 GLY A N 1
ATOM 1131 C CA . GLY A 1 154 ? -1.836 -6.975 6.160 1.00 83.44 154 GLY A CA 1
ATOM 1132 C C . GLY A 1 154 ? -0.371 -7.425 6.215 1.00 83.44 154 GLY A C 1
ATOM 1133 O O . GLY A 1 154 ? 0.288 -7.528 5.180 1.00 83.44 154 GLY A O 1
ATOM 1134 N N . GLY A 1 155 ? 0.129 -7.757 7.409 1.00 84.81 155 GLY A N 1
ATOM 1135 C CA . GLY A 1 155 ? 1.473 -8.312 7.586 1.00 84.81 155 GLY A CA 1
ATOM 1136 C C . GLY A 1 155 ? 1.641 -9.677 6.912 1.00 84.81 155 GLY A C 1
ATOM 1137 O O . GLY A 1 155 ? 2.640 -9.901 6.230 1.00 84.81 155 GLY A O 1
ATOM 1138 N N . GLY A 1 156 ? 0.648 -10.560 7.045 1.00 87.44 156 GLY A N 1
ATOM 1139 C CA . GLY A 1 156 ? 0.612 -11.865 6.383 1.00 87.44 156 GLY A CA 1
ATOM 1140 C C . GLY A 1 156 ? 0.636 -11.739 4.864 1.00 87.44 156 GLY A C 1
ATOM 1141 O O . GLY A 1 156 ? 1.490 -12.344 4.222 1.00 87.44 156 GLY A O 1
ATOM 1142 N N . ALA A 1 157 ? -0.197 -10.862 4.302 1.00 88.31 157 ALA A N 1
ATOM 1143 C CA . ALA A 1 157 ? -0.233 -10.607 2.868 1.00 88.31 157 ALA A CA 1
ATOM 1144 C C . ALA A 1 157 ? 1.093 -10.044 2.342 1.00 88.31 157 ALA A C 1
ATOM 1146 O O . ALA A 1 157 ? 1.567 -10.446 1.280 1.00 88.31 157 ALA A O 1
ATOM 1147 N N . PHE A 1 158 ? 1.748 -9.155 3.093 1.00 90.00 158 PHE A N 1
ATOM 1148 C CA . PHE A 1 158 ? 3.086 -8.693 2.733 1.00 90.00 158 PHE A CA 1
ATOM 1149 C C . PHE A 1 158 ? 4.106 -9.837 2.720 1.00 90.00 158 PHE A C 1
ATOM 1151 O O . PHE A 1 158 ? 4.837 -9.995 1.742 1.00 90.00 158 PHE A O 1
ATOM 1158 N N . VAL A 1 159 ? 4.132 -10.668 3.764 1.00 91.44 159 VAL A N 1
ATOM 1159 C CA . VAL A 1 159 ? 5.040 -11.823 3.838 1.00 91.44 159 VAL A CA 1
ATOM 1160 C C . VAL A 1 159 ? 4.759 -12.814 2.710 1.00 91.44 159 VAL A C 1
ATOM 1162 O O . VAL A 1 159 ? 5.695 -13.236 2.035 1.00 91.44 159 VAL A O 1
ATOM 1165 N N . ALA A 1 160 ? 3.495 -13.145 2.448 1.00 90.50 160 ALA A N 1
ATOM 1166 C CA . ALA A 1 160 ? 3.102 -14.013 1.345 1.00 90.50 160 ALA A CA 1
ATOM 1167 C C . ALA A 1 160 ? 3.567 -13.439 -0.001 1.00 90.50 160 ALA A C 1
ATOM 1169 O O . ALA A 1 160 ? 4.169 -14.155 -0.801 1.00 90.50 160 ALA A O 1
ATOM 1170 N N . MET A 1 161 ? 3.399 -12.131 -0.217 1.00 91.25 161 MET A N 1
ATOM 1171 C CA . MET A 1 161 ? 3.885 -11.448 -1.415 1.00 91.25 161 MET A CA 1
ATOM 1172 C C . MET A 1 161 ? 5.406 -11.582 -1.571 1.00 91.25 161 MET A C 1
ATOM 1174 O O . MET A 1 161 ? 5.889 -11.901 -2.661 1.00 91.25 161 MET A O 1
ATOM 1178 N N . LEU A 1 162 ? 6.177 -11.402 -0.492 1.00 89.94 162 LEU A N 1
ATOM 1179 C CA . LEU A 1 162 ? 7.630 -11.600 -0.513 1.00 89.94 162 LEU A CA 1
ATOM 1180 C C . LEU A 1 162 ? 8.014 -13.061 -0.778 1.00 89.94 162 LEU A C 1
ATOM 1182 O O . LEU A 1 162 ? 8.936 -13.306 -1.552 1.00 89.94 162 LEU A O 1
ATOM 1186 N N . GLN A 1 163 ? 7.298 -14.028 -0.203 1.00 90.94 163 GLN A N 1
ATOM 1187 C CA . GLN A 1 163 ? 7.547 -15.453 -0.436 1.00 90.94 163 GLN A CA 1
ATOM 1188 C C . GLN A 1 163 ? 7.287 -15.835 -1.896 1.00 90.94 163 GLN A C 1
ATOM 1190 O O . GLN A 1 163 ? 8.134 -16.473 -2.521 1.00 90.94 163 GLN A O 1
ATOM 1195 N N . ILE A 1 164 ? 6.175 -15.381 -2.477 1.00 87.81 164 ILE A N 1
ATOM 1196 C CA . ILE A 1 164 ? 5.888 -15.598 -3.901 1.00 87.81 164 ILE A CA 1
ATOM 1197 C C . ILE A 1 164 ? 6.983 -14.939 -4.756 1.00 87.81 164 ILE A C 1
ATOM 1199 O O . ILE A 1 164 ? 7.454 -15.531 -5.724 1.00 87.81 164 ILE A O 1
ATOM 1203 N N . THR A 1 165 ? 7.416 -13.730 -4.392 1.00 89.19 165 THR A N 1
ATOM 1204 C CA . THR A 1 165 ? 8.405 -12.960 -5.161 1.00 89.19 165 THR A CA 1
ATOM 1205 C C . THR A 1 165 ? 9.797 -13.587 -5.119 1.00 89.19 165 THR A C 1
ATOM 1207 O O . THR A 1 165 ? 10.425 -13.739 -6.165 1.00 89.19 165 THR A O 1
ATOM 1210 N N . PHE A 1 166 ? 10.285 -13.935 -3.928 1.00 89.94 166 PHE A N 1
ATOM 1211 C CA . PHE A 1 166 ? 11.682 -14.309 -3.709 1.00 89.94 166 PHE A CA 1
ATOM 1212 C C . PHE A 1 166 ? 11.897 -15.804 -3.525 1.00 89.94 166 PHE A C 1
ATOM 1214 O O . PHE A 1 166 ? 12.870 -16.331 -4.050 1.00 89.94 166 PHE A O 1
ATOM 1221 N N . ALA A 1 167 ? 11.014 -16.501 -2.809 1.00 89.06 167 ALA A N 1
ATOM 1222 C CA . ALA A 1 167 ? 11.175 -17.937 -2.596 1.00 89.06 167 ALA A CA 1
ATOM 1223 C C . ALA A 1 167 ? 10.691 -18.743 -3.808 1.00 89.06 167 ALA A C 1
ATOM 1225 O O . ALA A 1 167 ? 11.262 -19.781 -4.124 1.00 89.06 167 ALA A O 1
ATOM 1226 N N . TRP A 1 168 ? 9.627 -18.280 -4.472 1.00 86.06 168 TRP A N 1
ATOM 1227 C CA . TRP A 1 168 ? 9.042 -18.951 -5.641 1.00 86.06 168 TRP A CA 1
ATOM 1228 C C . TRP A 1 168 ? 9.424 -18.268 -6.960 1.00 86.06 168 TRP A C 1
ATOM 1230 O O . TRP A 1 168 ? 8.929 -18.648 -8.019 1.00 86.06 168 TRP A O 1
ATOM 1240 N N . GLU A 1 169 ? 10.275 -17.237 -6.900 1.00 85.19 169 GLU A N 1
ATOM 1241 C CA . GLU A 1 169 ? 10.764 -16.468 -8.055 1.00 85.19 169 GLU A CA 1
ATOM 1242 C C . GLU A 1 169 ? 9.635 -15.879 -8.933 1.00 85.19 169 GLU A C 1
ATOM 1244 O O . GLU A 1 169 ? 9.812 -15.564 -10.112 1.00 85.19 169 GLU A O 1
ATOM 1249 N N . GLY A 1 170 ? 8.435 -15.715 -8.370 1.00 80.38 170 GLY A N 1
ATOM 1250 C CA . GLY A 1 170 ? 7.225 -15.273 -9.060 1.00 80.38 170 GLY A CA 1
ATOM 1251 C C . GLY A 1 170 ? 6.536 -16.341 -9.921 1.00 80.38 170 GLY A C 1
ATOM 1252 O O . GLY A 1 170 ? 5.617 -16.018 -10.681 1.00 80.38 170 GLY A O 1
ATOM 1253 N N . TRP A 1 171 ? 6.941 -17.607 -9.836 1.00 81.56 171 TRP A N 1
ATOM 1254 C CA . TRP A 1 171 ? 6.271 -18.715 -10.517 1.00 81.56 171 TRP A CA 1
ATOM 1255 C C . TRP A 1 171 ? 5.002 -19.155 -9.758 1.00 81.56 171 TRP A C 1
ATOM 1257 O O . TRP A 1 171 ? 5.015 -19.192 -8.530 1.00 81.56 171 TRP A O 1
ATOM 1267 N N . PRO A 1 172 ? 3.892 -19.510 -10.443 1.00 81.75 172 PRO A N 1
ATOM 1268 C CA . PRO A 1 172 ? 3.661 -19.506 -11.896 1.00 81.75 172 PRO A CA 1
ATOM 1269 C C . PRO A 1 172 ? 3.154 -18.160 -12.452 1.00 81.75 172 PRO A C 1
ATOM 1271 O O . PRO A 1 172 ? 2.996 -18.010 -13.666 1.00 81.75 172 PRO A O 1
ATOM 1274 N N . LEU A 1 173 ? 2.889 -17.184 -11.584 1.00 84.44 173 LEU A N 1
ATOM 1275 C CA . LEU A 1 173 ? 2.132 -15.969 -11.898 1.00 84.44 173 LEU A CA 1
ATOM 1276 C C . LEU A 1 173 ? 2.829 -15.042 -12.901 1.00 84.44 173 LEU A C 1
ATOM 1278 O O . LEU A 1 173 ? 2.149 -14.400 -13.702 1.00 84.44 173 LEU A O 1
ATOM 1282 N N . ARG A 1 174 ? 4.169 -15.026 -12.949 1.00 83.62 174 ARG A N 1
ATOM 1283 C CA . ARG A 1 174 ? 4.954 -14.240 -13.924 1.00 83.62 174 ARG A CA 1
ATOM 1284 C C . ARG A 1 174 ? 4.623 -14.550 -15.391 1.00 83.62 174 ARG A C 1
ATOM 1286 O O . ARG A 1 174 ? 4.928 -13.744 -16.265 1.00 83.62 174 ARG A O 1
ATOM 1293 N N . ARG A 1 175 ? 3.965 -15.679 -15.682 1.00 82.31 175 ARG A N 1
ATOM 1294 C CA . ARG A 1 175 ? 3.549 -16.056 -17.046 1.00 82.31 175 ARG A CA 1
ATOM 1295 C C . ARG A 1 175 ? 2.334 -15.277 -17.567 1.00 82.31 175 ARG A C 1
ATOM 1297 O O . ARG A 1 175 ? 2.071 -15.320 -18.762 1.00 82.31 175 ARG A O 1
ATOM 1304 N N . LEU A 1 176 ? 1.608 -14.566 -16.702 1.00 80.06 176 LEU A N 1
ATOM 1305 C CA . LEU A 1 176 ? 0.347 -13.885 -17.038 1.00 80.06 176 LEU A CA 1
ATOM 1306 C C . LEU A 1 176 ? 0.538 -12.476 -17.638 1.00 80.06 176 LEU A C 1
ATOM 1308 O O . LEU A 1 176 ? -0.438 -11.790 -17.928 1.00 80.06 176 LEU A O 1
ATOM 1312 N N . GLY A 1 177 ? 1.785 -12.037 -17.839 1.00 79.44 177 GLY A N 1
ATOM 1313 C CA . GLY A 1 177 ? 2.123 -10.682 -18.285 1.00 79.44 177 GLY A CA 1
ATOM 1314 C C . GLY A 1 177 ? 2.318 -9.707 -17.120 1.00 79.44 177 GLY A C 1
ATOM 1315 O O . GLY A 1 177 ? 1.867 -9.952 -16.002 1.00 79.44 177 GLY A O 1
ATOM 1316 N N . ARG A 1 178 ? 3.011 -8.585 -17.366 1.00 81.19 178 ARG A N 1
ATOM 1317 C CA . ARG A 1 178 ? 3.505 -7.678 -16.308 1.00 81.19 178 ARG A CA 1
ATOM 1318 C C . ARG A 1 178 ? 2.410 -7.212 -15.341 1.00 81.19 178 ARG A C 1
ATOM 1320 O O . ARG A 1 178 ? 2.520 -7.441 -14.144 1.00 81.19 178 ARG A O 1
ATOM 1327 N N . ILE A 1 179 ? 1.327 -6.619 -15.851 1.00 83.62 179 ILE A N 1
ATOM 1328 C CA . ILE A 1 179 ? 0.288 -6.025 -14.991 1.00 83.62 179 ILE A CA 1
ATOM 1329 C C . ILE A 1 179 ? -0.523 -7.109 -14.266 1.00 83.62 179 ILE A C 1
ATOM 1331 O O . ILE A 1 179 ? -0.653 -7.071 -13.043 1.00 83.62 179 ILE A O 1
ATOM 1335 N N . ALA A 1 180 ? -1.019 -8.102 -15.010 1.00 83.81 180 ALA A N 1
ATOM 1336 C CA . ALA A 1 180 ? -1.852 -9.164 -14.454 1.00 83.81 180 ALA A CA 1
ATOM 1337 C C . ALA A 1 180 ? -1.093 -10.034 -13.441 1.00 83.81 180 ALA A C 1
ATOM 1339 O O . ALA A 1 180 ? -1.665 -10.408 -12.425 1.00 83.81 180 ALA A O 1
ATOM 1340 N N . SER A 1 181 ? 0.199 -10.302 -13.663 1.00 85.44 181 SER A N 1
ATOM 1341 C CA . SER A 1 181 ? 1.010 -11.099 -12.734 1.00 85.44 181 SER A CA 1
ATOM 1342 C C . SER A 1 181 ? 1.125 -10.454 -11.351 1.00 85.44 181 SER A C 1
ATOM 1344 O O . SER A 1 181 ? 0.883 -11.134 -10.358 1.00 85.44 181 SER A O 1
ATOM 1346 N N . GLY A 1 182 ? 1.403 -9.146 -11.281 1.00 83.62 182 GLY A N 1
ATOM 1347 C CA . GLY A 1 182 ? 1.466 -8.417 -10.012 1.00 83.62 182 GLY A CA 1
ATOM 1348 C C . GLY A 1 182 ? 0.117 -8.369 -9.292 1.00 83.62 182 GLY A C 1
ATOM 1349 O O . GLY A 1 182 ? 0.050 -8.677 -8.104 1.00 83.62 182 GLY A O 1
ATOM 1350 N N . ALA A 1 183 ? -0.969 -8.077 -10.016 1.00 87.06 183 ALA A N 1
ATOM 1351 C CA . ALA A 1 183 ? -2.312 -8.049 -9.433 1.00 87.06 183 ALA A CA 1
ATOM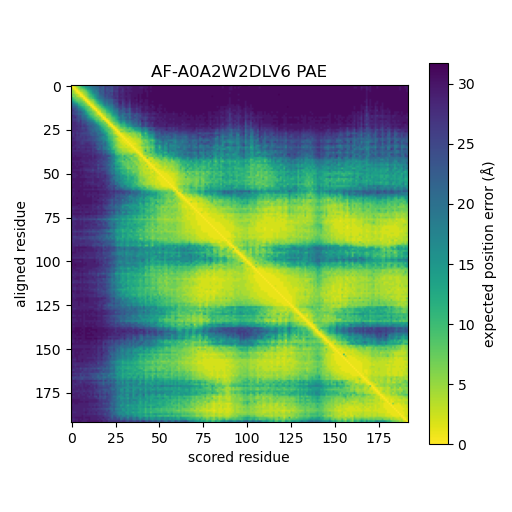 1352 C C . ALA A 1 183 ? -2.755 -9.434 -8.927 1.00 87.06 183 ALA A C 1
ATOM 1354 O O . ALA A 1 183 ? -3.322 -9.544 -7.841 1.00 87.06 183 ALA A O 1
ATOM 1355 N N . CYS A 1 184 ? -2.462 -10.503 -9.676 1.00 88.06 184 CYS A N 1
ATOM 1356 C CA . CYS A 1 184 ? -2.730 -11.870 -9.238 1.00 88.06 184 CYS A CA 1
ATOM 1357 C C . CYS A 1 184 ? -1.863 -12.267 -8.040 1.00 88.06 184 CYS A C 1
ATOM 1359 O O . CYS A 1 184 ? -2.365 -12.940 -7.148 1.00 88.06 184 CYS A O 1
ATOM 1361 N N . ALA A 1 185 ? -0.595 -11.854 -7.991 1.00 86.25 185 ALA A N 1
ATOM 1362 C CA . ALA A 1 185 ? 0.277 -12.126 -6.850 1.00 86.25 185 ALA A CA 1
ATOM 1363 C C . ALA A 1 185 ? -0.237 -11.451 -5.581 1.00 86.25 185 ALA A C 1
ATOM 1365 O O . ALA A 1 185 ? -0.334 -12.106 -4.548 1.00 86.25 185 ALA A O 1
ATOM 1366 N N . LEU A 1 186 ? -0.666 -10.192 -5.687 1.00 88.06 186 LEU A N 1
ATOM 1367 C CA . LEU A 1 186 ? -1.315 -9.477 -4.595 1.00 88.06 186 LEU A CA 1
ATOM 1368 C C . LEU A 1 186 ? -2.612 -10.172 -4.154 1.00 88.06 186 LEU A C 1
ATOM 1370 O O . LEU A 1 186 ? -2.829 -10.357 -2.961 1.00 88.06 186 LEU A O 1
ATOM 1374 N N . ALA A 1 187 ? -3.452 -10.598 -5.101 1.00 87.50 187 ALA A N 1
ATOM 1375 C CA . ALA A 1 187 ? -4.695 -11.304 -4.795 1.00 87.50 187 ALA A CA 1
ATOM 1376 C C . ALA A 1 187 ? -4.447 -12.653 -4.098 1.00 87.50 187 ALA A C 1
ATOM 1378 O O . ALA A 1 187 ? -5.105 -12.960 -3.110 1.00 8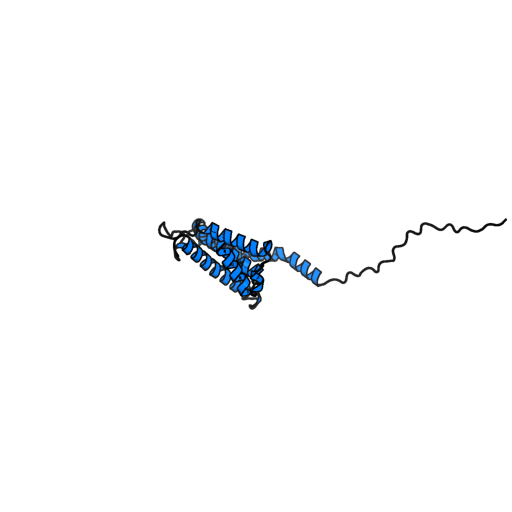7.50 187 ALA A O 1
ATOM 1379 N N . VAL A 1 188 ? -3.481 -13.446 -4.574 1.00 86.19 188 VAL A N 1
ATOM 1380 C CA . VAL A 1 188 ? -3.102 -14.725 -3.949 1.00 86.19 188 VAL A CA 1
ATOM 1381 C C . VAL A 1 188 ? -2.524 -14.494 -2.557 1.00 86.19 188 VAL A C 1
ATOM 1383 O O . VAL A 1 188 ? -2.912 -15.187 -1.623 1.00 86.19 188 VAL A O 1
ATOM 1386 N N . ALA A 1 189 ? -1.647 -13.500 -2.407 1.00 83.69 189 ALA A N 1
ATOM 1387 C CA . ALA A 1 189 ? -1.056 -13.141 -1.124 1.00 83.69 189 ALA A CA 1
ATOM 1388 C C . ALA A 1 189 ? -2.100 -12.675 -0.100 1.00 83.69 189 ALA A C 1
ATOM 1390 O O . ALA A 1 189 ? -1.881 -12.806 1.094 1.00 83.69 189 ALA A O 1
ATOM 1391 N N . TRP A 1 190 ? -3.226 -12.131 -0.558 1.00 81.69 190 TRP A N 1
ATOM 1392 C CA . TRP A 1 190 ? -4.308 -11.681 0.310 1.00 81.69 190 TRP A CA 1
ATOM 1393 C C . TRP A 1 190 ? -5.266 -12.811 0.734 1.00 81.69 190 TRP A C 1
ATOM 1395 O O . TRP A 1 190 ? -5.902 -12.709 1.778 1.00 81.69 190 TRP A O 1
ATOM 1405 N N . VAL A 1 191 ? -5.383 -13.877 -0.067 1.00 78.44 191 VAL A N 1
ATOM 1406 C CA . VAL A 1 191 ? -6.273 -15.027 0.200 1.00 78.44 191 VAL A CA 1
ATOM 1407 C C . VAL A 1 191 ? -5.581 -16.152 0.985 1.00 78.44 191 VAL A C 1
ATOM 1409 O O . VAL A 1 191 ? -6.270 -16.918 1.660 1.00 78.44 191 VAL A O 1
ATOM 1412 N N . GLY A 1 192 ? -4.258 -16.290 0.855 1.00 58.34 192 GLY A N 1
ATOM 1413 C CA . GLY A 1 192 ? -3.454 -17.334 1.509 1.00 58.34 192 GLY A CA 1
ATOM 1414 C C . GLY A 1 192 ? -3.050 -16.997 2.936 1.00 58.34 192 GLY A C 1
ATOM 1415 O O . GLY A 1 192 ? -2.995 -17.952 3.741 1.00 58.34 192 GLY A O 1
#

Mean predicted aligned error: 14.26 Å

Organism: NCBI:txid2070368